Protein AF-A0A7J9C448-F1 (afdb_monomer_lite)

InterPro domains:
  IPR002553 Clathrin/coatomer adaptor, adaptin-like, N-terminal [PF01602] (2-146)
  IPR011989 Armadillo-like helical [G3DSA:1.25.10.10] (1-162)
  IPR016024 Armadillo-type fold [SSF48371] (3-154)
  IPR050840 Adaptor Complexes Large Subunit [PTHR22780] (1-230)

Organism: Gossypium gossypioides (NCBI:txid34282)

Sequence (239 aa):
AGNFVKDEVWHALIIVISTASDLHGYTVRALYRVFQASTEQESLVRVAVWCVGEYGDMLVNNVGMLDIEEPITVTESDAVDAMEVAIKCQRLGLTTKAMALIALFKLSSRFPSCSERIKDIIVQNKRSLVLELQQRSIEFSCILQKHHNIRSALVERMPILDEATFSGRKAGSLPTAVSTSSIIPCNLPNGIAKPAAAPIGDLLDLSSDDAPPAPISSGGDFLQDLLGVDLSPASAPSG

Foldseek 3Di:
DQQPDDLVVLVVVLLVLLVPVLCLLVVLQVLLVVLVVDCQRQSSLQSNLLSCLQCVVSPQVVPNPDPPDDDDHAHLVNSLVSLLCQLPDPNHDPSSNLSSLSSLLLSLVVPVVCNVVSLVSLCVQCPPPDPSSNVSSVVSNCCSPPVVVCSVVVNHHDDRDDPVNVVCVVVPDDDDDDDDPPDDDDDDDDDDDDDDDDDDPDDPPPDDDDDDDDDDDDDDDPVVVVPPDDDDDDDDDDD

Radius of gyration: 27.68 Å; chains: 1; bounding box: 54×62×92 Å

Secondary structure (DSSP, 8-state):
-GGG--HHHHHHHHHHHHH-GGGHHHHHHHHHHHHHH----HHHHHHHHHHHHHHHHHHHTTTT--TTSPP----HHHHHHHHHHHHH-TTS-HHHHHHHHHHHHHHHHH-GGGHHHHHHHHHHHTT-SSHHHHHHHHHHHHHHHH-HHHHHHHTSPPPPPPHHHHHHHHTT-PPP-----------------------------------PPPPPP----HHHHTS----PPPPPPP-

Structure (mmCIF, N/CA/C/O backbone):
data_AF-A0A7J9C448-F1
#
_entry.id   AF-A0A7J9C448-F1
#
loop_
_atom_site.group_PDB
_atom_site.id
_atom_site.type_symbol
_atom_site.label_atom_id
_atom_site.label_alt_id
_atom_site.label_comp_id
_atom_site.label_asym_id
_atom_site.label_entity_id
_atom_site.label_seq_id
_atom_site.pdbx_PDB_ins_code
_atom_site.Cartn_x
_atom_site.Cartn_y
_atom_site.Cartn_z
_atom_site.occupancy
_atom_site.B_iso_or_equiv
_atom_site.auth_seq_id
_atom_site.auth_comp_id
_atom_site.auth_asym_id
_atom_site.auth_atom_id
_atom_site.pdbx_PDB_model_num
ATOM 1 N N . ALA A 1 1 ? 22.324 -9.035 6.943 1.00 47.38 1 ALA A N 1
ATOM 2 C CA . ALA A 1 1 ? 22.860 -7.661 6.792 1.00 47.38 1 ALA A CA 1
ATOM 3 C C . ALA A 1 1 ? 21.785 -6.560 6.883 1.00 47.38 1 ALA A C 1
ATOM 5 O O . ALA A 1 1 ? 22.124 -5.454 7.275 1.00 47.38 1 ALA A O 1
ATOM 6 N N . GLY A 1 2 ? 20.504 -6.822 6.578 1.00 58.91 2 GLY A N 1
ATOM 7 C CA . GLY A 1 2 ? 19.460 -5.783 6.498 1.00 58.91 2 GLY A CA 1
ATOM 8 C C . GLY A 1 2 ? 18.858 -5.243 7.807 1.00 58.91 2 GLY A C 1
ATOM 9 O O . GLY A 1 2 ? 18.193 -4.211 7.772 1.00 58.91 2 GLY A O 1
ATOM 10 N N . ASN A 1 3 ? 19.093 -5.884 8.959 1.00 58.84 3 ASN A N 1
ATOM 11 C CA . ASN A 1 3 ? 18.457 -5.491 10.231 1.00 58.84 3 ASN A CA 1
ATOM 12 C C . ASN A 1 3 ? 19.051 -4.222 10.876 1.00 58.84 3 ASN A C 1
ATOM 14 O O . ASN A 1 3 ? 18.454 -3.685 11.799 1.00 58.84 3 ASN A O 1
ATOM 18 N N . PHE A 1 4 ? 20.200 -3.731 10.396 1.00 59.84 4 PHE A N 1
ATOM 19 C CA . PHE A 1 4 ? 20.892 -2.543 10.931 1.00 59.84 4 PHE A CA 1
ATOM 20 C C . PHE A 1 4 ? 20.839 -1.338 9.980 1.00 59.84 4 PHE A C 1
ATOM 22 O O . PHE A 1 4 ? 21.679 -0.439 10.033 1.00 59.84 4 PHE A O 1
ATOM 29 N N . VAL A 1 5 ? 19.874 -1.328 9.063 1.00 65.50 5 VAL A N 1
ATOM 30 C CA . VAL A 1 5 ? 19.706 -0.248 8.091 1.00 65.50 5 VAL A CA 1
ATOM 31 C C . VAL A 1 5 ? 19.006 0.934 8.765 1.00 65.50 5 VAL A C 1
ATOM 33 O O . VAL A 1 5 ? 17.932 0.773 9.338 1.00 65.50 5 VAL A O 1
ATOM 36 N N . LYS A 1 6 ? 19.609 2.127 8.689 1.00 72.00 6 LYS A N 1
ATOM 37 C CA . LYS A 1 6 ? 18.998 3.370 9.187 1.00 72.00 6 LYS A CA 1
ATOM 38 C C . LYS A 1 6 ? 17.696 3.661 8.437 1.00 72.00 6 LYS A C 1
ATOM 40 O O . LYS A 1 6 ? 17.618 3.430 7.230 1.00 72.00 6 LYS A O 1
ATOM 45 N N . ASP A 1 7 ? 16.721 4.259 9.121 1.00 70.44 7 ASP A N 1
ATOM 46 C CA . ASP A 1 7 ? 15.428 4.615 8.519 1.00 70.44 7 ASP A CA 1
ATOM 47 C C . ASP A 1 7 ? 15.560 5.529 7.283 1.00 70.44 7 ASP A C 1
ATOM 49 O O . ASP A 1 7 ? 14.723 5.490 6.390 1.00 70.44 7 ASP A O 1
ATOM 53 N N . GLU A 1 8 ? 16.640 6.300 7.151 1.00 76.38 8 GLU A N 1
ATOM 54 C CA . GLU A 1 8 ? 16.892 7.139 5.967 1.00 76.38 8 GLU A CA 1
ATOM 55 C C . GLU A 1 8 ? 16.997 6.346 4.652 1.00 76.38 8 GLU A C 1
ATOM 57 O O . GLU A 1 8 ? 16.668 6.865 3.585 1.00 76.38 8 GLU A O 1
ATOM 62 N N . VAL A 1 9 ? 17.442 5.088 4.706 1.00 84.19 9 VAL A N 1
ATOM 63 C CA . VAL A 1 9 ? 17.766 4.314 3.498 1.00 84.19 9 VAL A CA 1
ATOM 64 C C . VAL A 1 9 ? 16.509 3.894 2.741 1.00 84.19 9 VAL A C 1
ATOM 66 O O . VAL A 1 9 ? 16.496 3.936 1.513 1.00 84.19 9 VAL A O 1
ATOM 69 N N . TRP A 1 10 ? 15.434 3.524 3.445 1.00 87.50 10 TRP A N 1
ATOM 70 C CA . TRP A 1 10 ? 14.198 3.115 2.771 1.00 87.50 10 TRP A CA 1
ATOM 71 C C . TRP A 1 10 ? 13.482 4.306 2.120 1.00 87.50 10 TRP A C 1
ATOM 73 O O . TRP A 1 10 ? 12.910 4.153 1.044 1.00 87.50 10 TRP A O 1
ATOM 83 N N . HIS A 1 11 ? 13.579 5.501 2.713 1.00 88.12 11 HIS A N 1
ATOM 84 C CA . HIS A 1 11 ? 13.065 6.735 2.113 1.00 88.12 11 HIS A CA 1
ATOM 85 C C . HIS A 1 11 ? 13.813 7.088 0.824 1.00 88.12 11 HIS A C 1
ATOM 87 O O . HIS A 1 11 ? 13.184 7.358 -0.196 1.00 88.12 11 HIS A O 1
ATOM 93 N N . ALA A 1 12 ? 15.150 7.048 0.858 1.00 88.44 12 ALA A N 1
ATOM 94 C CA . ALA A 1 12 ? 15.972 7.303 -0.322 1.00 88.44 12 ALA A CA 1
ATOM 95 C C . ALA A 1 12 ? 15.659 6.306 -1.448 1.00 88.44 12 ALA A C 1
ATOM 97 O O . ALA A 1 12 ? 15.531 6.700 -2.604 1.00 88.44 12 ALA A O 1
ATOM 98 N N . LEU A 1 13 ? 15.455 5.030 -1.106 1.00 90.75 13 LEU A N 1
ATOM 99 C CA . LEU A 1 13 ? 15.078 4.015 -2.084 1.00 90.75 13 LEU A CA 1
ATOM 100 C C . LEU A 1 13 ? 13.713 4.305 -2.726 1.00 90.75 13 LEU A C 1
ATOM 102 O O . LEU A 1 13 ? 13.594 4.201 -3.940 1.00 90.75 13 LEU A O 1
ATOM 106 N N . ILE A 1 14 ? 12.704 4.718 -1.952 1.00 92.12 14 ILE A N 1
ATOM 107 C CA . ILE A 1 14 ? 11.398 5.111 -2.509 1.00 92.12 14 ILE A CA 1
ATOM 108 C C . ILE A 1 14 ? 11.544 6.258 -3.514 1.00 92.12 14 ILE A C 1
ATOM 110 O O . ILE A 1 14 ? 10.920 6.217 -4.571 1.00 92.12 14 ILE A O 1
ATOM 114 N N . ILE A 1 15 ? 12.390 7.249 -3.219 1.00 89.81 15 ILE A N 1
ATOM 115 C CA . ILE A 1 15 ? 12.633 8.380 -4.124 1.00 89.81 15 ILE A CA 1
ATOM 116 C C . ILE A 1 15 ? 13.255 7.892 -5.432 1.00 89.81 15 ILE A C 1
ATOM 118 O O . ILE A 1 15 ? 12.711 8.176 -6.495 1.00 89.81 15 ILE A O 1
ATOM 122 N N . VAL A 1 16 ? 14.326 7.097 -5.357 1.00 90.94 16 VAL A N 1
ATOM 123 C CA . VAL A 1 16 ? 14.988 6.528 -6.543 1.00 90.94 16 VAL A CA 1
ATOM 124 C C . VAL A 1 16 ? 14.02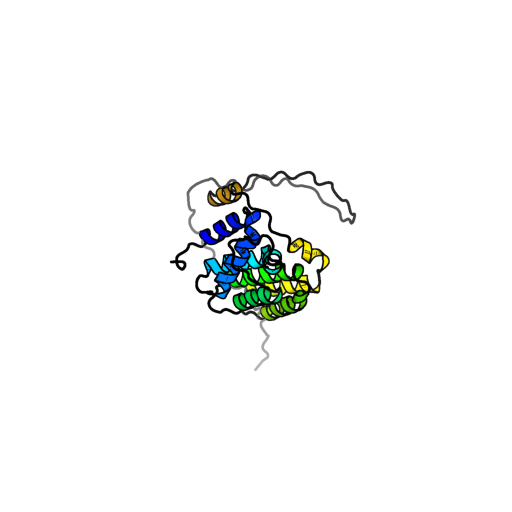4 5.674 -7.368 1.00 90.94 16 VAL A C 1
ATOM 126 O O . VAL A 1 16 ? 14.031 5.736 -8.592 1.00 90.94 16 VAL A O 1
ATOM 129 N N . ILE A 1 17 ? 13.158 4.896 -6.716 1.00 93.06 17 ILE A N 1
ATOM 130 C CA . ILE A 1 17 ? 12.137 4.122 -7.426 1.00 93.06 17 ILE A CA 1
ATOM 131 C C . ILE A 1 17 ? 11.150 5.065 -8.113 1.00 93.06 17 ILE A C 1
ATOM 133 O O . ILE A 1 17 ? 10.841 4.839 -9.271 1.00 93.06 17 ILE A O 1
ATOM 137 N N . SER A 1 18 ? 10.680 6.116 -7.433 1.00 91.69 18 SER A N 1
ATOM 138 C CA . SER A 1 18 ? 9.693 7.061 -7.976 1.00 91.69 18 SER A CA 1
ATOM 139 C C . SER A 1 18 ? 10.187 7.876 -9.175 1.00 91.69 18 SER A C 1
ATOM 141 O O . SER A 1 18 ? 9.369 8.335 -9.970 1.00 91.69 18 SER A O 1
ATOM 143 N N . THR A 1 19 ? 11.503 8.057 -9.322 1.00 90.25 19 THR A N 1
ATOM 144 C CA . THR A 1 19 ? 12.100 8.742 -10.476 1.00 90.25 19 THR A CA 1
ATOM 145 C C . THR A 1 19 ? 12.307 7.798 -11.665 1.00 90.25 19 THR A C 1
ATOM 147 O O . THR A 1 19 ? 12.306 8.241 -12.813 1.00 90.25 19 THR A O 1
ATOM 150 N N . ALA A 1 20 ? 12.437 6.491 -11.422 1.00 90.69 20 ALA A N 1
ATOM 151 C CA . ALA A 1 20 ? 12.715 5.479 -12.437 1.00 90.69 20 ALA A CA 1
ATOM 152 C C . ALA A 1 20 ? 11.431 4.892 -13.054 1.00 90.69 20 ALA A C 1
ATOM 154 O O . ALA A 1 20 ? 11.144 3.699 -12.915 1.00 90.69 20 ALA A O 1
ATOM 155 N N . SER A 1 21 ? 10.667 5.727 -13.771 1.00 90.19 21 SER A N 1
ATOM 156 C CA . SER A 1 21 ? 9.332 5.353 -14.268 1.00 90.19 21 SER A CA 1
ATOM 157 C C . SER A 1 21 ? 9.291 4.116 -15.174 1.00 90.19 21 SER A C 1
ATOM 159 O O . SER A 1 21 ? 8.365 3.309 -15.062 1.00 90.19 21 SER A O 1
ATOM 161 N N . ASP A 1 22 ? 10.339 3.897 -15.970 1.00 90.12 22 ASP A N 1
ATOM 162 C CA . ASP A 1 22 ? 10.471 2.735 -16.858 1.00 90.12 22 ASP A CA 1
ATOM 163 C C . ASP A 1 22 ? 10.652 1.412 -16.091 1.00 90.12 22 ASP A C 1
ATOM 165 O O . ASP A 1 22 ? 10.371 0.333 -16.611 1.00 90.12 22 ASP A O 1
ATOM 169 N N . LEU A 1 23 ? 11.098 1.482 -14.832 1.00 92.69 23 LEU A N 1
ATOM 170 C CA . LEU A 1 23 ? 11.393 0.323 -13.988 1.00 92.69 23 LEU A CA 1
ATOM 171 C C . LEU A 1 23 ? 10.335 0.072 -12.911 1.00 92.69 23 LEU A C 1
ATOM 173 O O . LEU A 1 23 ? 10.493 -0.865 -12.125 1.00 92.69 23 LEU A O 1
ATOM 177 N N . HIS A 1 24 ? 9.254 0.856 -12.850 1.00 94.06 24 HIS A N 1
ATOM 178 C CA . HIS A 1 24 ? 8.220 0.698 -11.821 1.00 94.06 24 HIS A CA 1
ATOM 179 C C . HIS A 1 24 ? 7.610 -0.712 -11.815 1.00 94.06 24 HIS A C 1
ATOM 181 O O . HIS A 1 24 ? 7.522 -1.337 -10.756 1.00 94.06 24 HIS A O 1
ATOM 187 N N . GLY A 1 25 ? 7.250 -1.238 -12.992 1.00 93.69 25 GLY A N 1
ATOM 188 C CA . GLY A 1 25 ? 6.675 -2.577 -13.140 1.00 93.69 25 GLY A CA 1
ATOM 189 C C . GLY A 1 25 ? 7.621 -3.681 -12.661 1.00 93.69 25 GLY A C 1
ATOM 190 O O . GLY A 1 25 ? 7.234 -4.536 -11.863 1.00 93.69 25 GLY A O 1
ATOM 191 N N . TYR A 1 26 ? 8.884 -3.628 -13.089 1.00 94.25 26 TYR A N 1
ATOM 192 C CA . TYR A 1 26 ? 9.906 -4.580 -12.650 1.00 94.25 26 TYR A CA 1
ATOM 193 C C . TYR A 1 26 ? 10.125 -4.501 -11.137 1.00 94.25 26 TYR A C 1
ATOM 195 O O . TYR A 1 26 ? 10.090 -5.513 -10.438 1.00 94.25 26 TYR A O 1
ATOM 203 N N . THR A 1 27 ? 10.281 -3.283 -10.620 1.00 94.75 27 THR A N 1
ATOM 204 C CA . THR A 1 27 ? 10.533 -3.026 -9.202 1.00 94.75 27 THR A CA 1
ATOM 205 C C . THR A 1 27 ? 9.421 -3.584 -8.321 1.00 94.75 27 THR A C 1
ATOM 207 O O . THR A 1 27 ? 9.709 -4.283 -7.349 1.00 94.75 27 THR A O 1
ATOM 210 N N . VAL A 1 28 ? 8.150 -3.326 -8.656 1.00 96.06 28 VAL A N 1
ATOM 211 C CA . VAL A 1 28 ? 7.028 -3.818 -7.843 1.00 96.06 28 VAL A CA 1
ATOM 212 C C . VAL A 1 28 ? 6.939 -5.344 -7.864 1.00 96.06 28 VAL A C 1
ATOM 214 O O . VAL A 1 28 ? 6.724 -5.940 -6.811 1.00 96.06 28 VAL A O 1
ATOM 217 N N . ARG A 1 29 ? 7.187 -6.000 -9.006 1.00 95.06 29 ARG A N 1
ATOM 218 C CA . ARG A 1 29 ? 7.201 -7.471 -9.096 1.00 95.06 29 ARG A CA 1
ATOM 219 C C . ARG A 1 29 ? 8.372 -8.085 -8.332 1.00 95.06 29 ARG A C 1
ATOM 221 O O . ARG A 1 29 ? 8.188 -9.067 -7.613 1.00 95.06 29 ARG A O 1
ATOM 228 N N . ALA A 1 30 ? 9.567 -7.508 -8.442 1.00 94.44 30 ALA A N 1
ATOM 229 C CA . ALA A 1 30 ? 10.741 -7.954 -7.696 1.00 94.44 30 ALA A CA 1
ATOM 230 C C . ALA A 1 30 ? 10.516 -7.834 -6.180 1.00 94.44 30 ALA A C 1
ATOM 232 O O . ALA A 1 30 ? 10.695 -8.807 -5.447 1.00 94.44 30 ALA A O 1
ATOM 233 N N . LEU A 1 31 ? 10.039 -6.678 -5.710 1.00 95.69 31 LEU A N 1
ATOM 234 C CA . LEU A 1 31 ? 9.744 -6.451 -4.294 1.00 95.69 31 LEU A CA 1
ATOM 235 C C . LEU A 1 31 ? 8.598 -7.328 -3.783 1.00 95.69 31 LEU A C 1
ATOM 237 O O . LEU A 1 31 ? 8.668 -7.815 -2.657 1.00 95.69 31 LEU A O 1
ATOM 241 N N . TYR A 1 32 ? 7.576 -7.572 -4.605 1.00 96.06 32 TYR A N 1
ATOM 242 C CA . TYR A 1 32 ? 6.476 -8.470 -4.263 1.00 96.06 32 TYR A CA 1
ATOM 243 C C 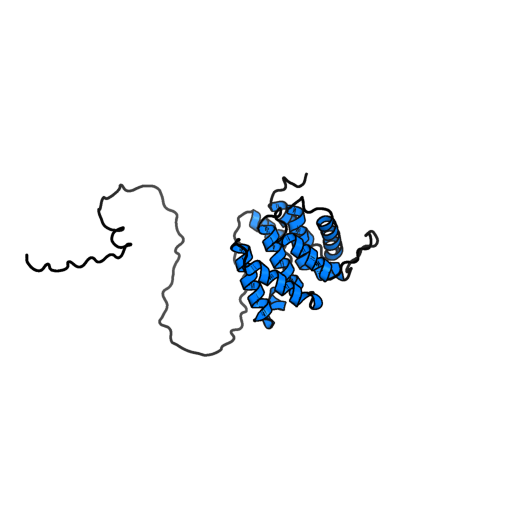. TYR A 1 32 ? 6.962 -9.909 -4.050 1.00 96.06 32 TYR A C 1
ATOM 245 O O . TYR A 1 32 ? 6.620 -10.522 -3.040 1.00 96.06 32 TYR A O 1
ATOM 253 N N . ARG A 1 33 ? 7.826 -10.435 -4.932 1.00 94.31 33 ARG A N 1
ATOM 254 C CA . ARG A 1 33 ? 8.440 -11.764 -4.741 1.00 94.31 33 ARG A CA 1
ATOM 255 C C . ARG A 1 33 ? 9.228 -11.839 -3.440 1.00 94.31 33 ARG A C 1
ATOM 257 O O . ARG A 1 33 ? 9.096 -12.808 -2.697 1.00 94.31 33 ARG A O 1
ATOM 264 N N . VAL A 1 34 ? 10.024 -10.811 -3.147 1.00 93.19 34 VAL A N 1
ATOM 265 C CA . VAL A 1 34 ? 10.816 -10.792 -1.914 1.00 93.19 34 VAL A CA 1
ATOM 266 C C . VAL A 1 34 ? 9.918 -10.729 -0.679 1.00 93.19 34 VAL A C 1
ATOM 268 O O . VAL A 1 34 ? 10.159 -11.469 0.270 1.00 93.19 34 VAL A O 1
ATOM 271 N N . PHE A 1 35 ? 8.852 -9.924 -0.713 1.00 94.31 35 PHE A N 1
ATOM 272 C CA . PHE A 1 35 ? 7.856 -9.869 0.357 1.00 94.31 35 PHE A CA 1
ATOM 273 C C . PHE A 1 35 ? 7.194 -11.234 0.603 1.00 94.31 35 PHE A C 1
ATOM 275 O O . PHE A 1 35 ? 7.034 -11.632 1.756 1.00 94.31 35 PHE A O 1
ATOM 282 N N . GLN A 1 36 ? 6.851 -11.964 -0.465 1.00 93.56 36 GLN A N 1
ATOM 283 C CA . GLN A 1 36 ? 6.267 -13.305 -0.362 1.00 93.56 36 GLN A CA 1
ATOM 284 C C . GLN A 1 36 ? 7.259 -14.338 0.193 1.00 93.56 36 GLN A C 1
ATOM 286 O O . GLN A 1 36 ? 6.866 -15.243 0.926 1.00 93.56 36 GLN A O 1
ATOM 291 N N . ALA A 1 37 ? 8.548 -14.202 -0.126 1.00 92.06 37 ALA A N 1
ATOM 292 C CA . ALA A 1 37 ? 9.583 -15.110 0.355 1.00 92.06 37 ALA A CA 1
ATOM 293 C C . ALA A 1 37 ? 9.955 -14.867 1.828 1.00 92.06 37 ALA A C 1
ATOM 295 O O . ALA A 1 37 ? 10.180 -15.819 2.575 1.00 92.06 37 ALA A O 1
ATOM 296 N N . SER A 1 38 ? 10.057 -13.605 2.256 1.00 88.19 38 SER A N 1
ATOM 297 C CA . SER A 1 38 ? 10.437 -13.258 3.625 1.00 88.19 38 SER A CA 1
ATOM 298 C C . SER A 1 38 ? 9.923 -11.885 4.046 1.00 88.19 38 SER A C 1
ATOM 300 O O . SER A 1 38 ? 10.071 -10.885 3.346 1.00 88.19 38 SER A O 1
ATOM 302 N N . THR A 1 39 ? 9.408 -11.821 5.274 1.00 87.19 39 THR A N 1
ATOM 303 C CA . THR A 1 39 ? 9.024 -10.570 5.942 1.00 87.19 39 THR A CA 1
ATOM 304 C C . THR A 1 39 ? 9.980 -10.207 7.081 1.00 87.19 39 THR A C 1
ATOM 306 O O . THR A 1 39 ? 9.581 -9.513 8.014 1.00 87.19 39 THR A O 1
ATOM 309 N N . GLU A 1 40 ? 11.200 -10.750 7.087 1.00 86.38 40 GLU A N 1
ATOM 310 C CA . GLU A 1 40 ? 12.150 -10.555 8.192 1.00 86.38 40 GLU A CA 1
ATOM 311 C C . GLU A 1 40 ? 12.798 -9.170 8.173 1.00 86.38 40 GLU A C 1
ATOM 313 O O . GLU A 1 40 ? 13.033 -8.579 9.225 1.00 86.38 40 GLU A O 1
ATOM 318 N N . GLN A 1 41 ? 13.059 -8.629 6.981 1.00 88.31 41 GLN A N 1
ATOM 319 C CA . GLN A 1 41 ? 13.681 -7.320 6.831 1.00 88.31 41 GLN A CA 1
ATOM 320 C C . GLN A 1 41 ? 12.619 -6.222 6.733 1.00 88.31 41 GLN A C 1
ATOM 322 O O . GLN A 1 41 ? 12.085 -5.943 5.660 1.00 88.31 41 GLN A O 1
ATOM 327 N N . GLU A 1 42 ? 12.346 -5.549 7.850 1.00 89.38 42 GLU A N 1
ATOM 328 C CA . GLU A 1 42 ? 11.262 -4.564 7.929 1.00 89.38 42 GLU A CA 1
ATOM 329 C C . GLU A 1 42 ? 11.422 -3.393 6.943 1.00 89.38 42 GLU A C 1
ATOM 331 O O . GLU A 1 42 ? 10.449 -2.983 6.315 1.00 89.38 42 GLU A O 1
ATOM 336 N N . SER A 1 43 ? 12.642 -2.883 6.745 1.00 90.94 43 SER A N 1
ATOM 337 C CA . SER A 1 43 ? 12.907 -1.799 5.785 1.00 90.94 43 SER A CA 1
ATOM 338 C C . SER A 1 43 ? 12.526 -2.181 4.354 1.00 90.94 43 SER A C 1
ATOM 340 O O . SER A 1 43 ? 11.949 -1.371 3.633 1.00 90.94 43 SER A O 1
ATOM 342 N N . LEU A 1 44 ? 12.783 -3.429 3.964 1.00 91.69 44 LEU A N 1
ATOM 343 C CA . LEU A 1 44 ? 12.434 -3.944 2.646 1.00 91.69 44 LEU A CA 1
ATOM 344 C C . LEU A 1 44 ? 10.925 -4.148 2.510 1.00 91.69 44 LEU A C 1
ATOM 346 O O . LEU A 1 44 ? 10.344 -3.777 1.493 1.00 91.69 44 LEU A O 1
ATOM 350 N N . VAL A 1 45 ? 10.282 -4.655 3.566 1.00 94.44 45 VAL A N 1
ATOM 351 C CA . VAL A 1 45 ? 8.823 -4.792 3.623 1.00 94.44 45 VAL A CA 1
ATOM 352 C C . VAL A 1 45 ? 8.136 -3.433 3.475 1.00 94.44 45 VAL A C 1
ATOM 354 O O . VAL A 1 45 ? 7.165 -3.334 2.732 1.00 94.44 45 VAL A O 1
ATOM 357 N N . ARG A 1 46 ? 8.643 -2.367 4.109 1.00 94.81 46 ARG A N 1
ATOM 358 C CA . ARG A 1 46 ? 8.085 -1.008 3.963 1.00 94.81 46 ARG A CA 1
ATOM 359 C C . ARG A 1 46 ? 8.107 -0.528 2.516 1.00 94.81 46 ARG A C 1
ATOM 361 O O . ARG A 1 46 ? 7.097 -0.020 2.031 1.00 94.81 46 ARG A O 1
ATOM 368 N N . VAL A 1 47 ? 9.233 -0.711 1.827 1.00 95.69 47 VAL A N 1
ATOM 369 C CA . VAL A 1 47 ? 9.371 -0.318 0.417 1.00 95.69 47 VAL A CA 1
ATOM 370 C C . VAL A 1 47 ? 8.458 -1.169 -0.463 1.00 95.69 47 VAL A C 1
ATOM 372 O O . VAL A 1 47 ? 7.749 -0.620 -1.298 1.00 95.69 47 VAL A O 1
ATOM 375 N N . ALA A 1 48 ? 8.387 -2.482 -0.224 1.00 96.81 48 ALA A N 1
ATOM 376 C CA . ALA A 1 48 ? 7.483 -3.371 -0.950 1.00 96.81 48 ALA A CA 1
ATOM 377 C C . ALA A 1 48 ? 6.011 -2.963 -0.781 1.00 96.81 48 ALA A C 1
ATOM 379 O O . ALA A 1 48 ? 5.303 -2.803 -1.771 1.00 96.81 48 ALA A O 1
ATOM 380 N N . VAL A 1 49 ? 5.565 -2.720 0.454 1.00 97.25 49 VAL A N 1
ATOM 381 C CA . VAL A 1 49 ? 4.201 -2.266 0.767 1.00 97.25 49 VAL A CA 1
ATOM 382 C C . VAL A 1 49 ? 3.877 -0.945 0.066 1.00 97.25 49 VAL A C 1
ATOM 384 O O . VAL A 1 49 ? 2.801 -0.801 -0.515 1.00 97.25 49 VAL A O 1
ATOM 387 N N . TRP A 1 50 ? 4.811 0.009 0.074 1.00 96.56 50 TRP A N 1
ATOM 388 C CA . TRP A 1 50 ? 4.632 1.278 -0.630 1.00 96.56 50 TRP A CA 1
ATOM 389 C C . TRP A 1 50 ? 4.513 1.079 -2.147 1.00 96.56 50 TRP A C 1
ATOM 391 O O . TRP A 1 50 ? 3.559 1.566 -2.755 1.00 96.56 50 TRP A O 1
ATOM 401 N N . CYS A 1 51 ? 5.427 0.309 -2.748 1.00 96.81 51 CYS A N 1
ATOM 402 C CA . CYS A 1 51 ? 5.423 0.030 -4.183 1.00 96.81 51 CYS A CA 1
ATOM 403 C C . CYS A 1 51 ? 4.156 -0.706 -4.628 1.00 96.81 51 CYS A C 1
ATOM 405 O O . CYS A 1 51 ? 3.605 -0.372 -5.673 1.00 96.81 51 CYS A O 1
ATOM 407 N N . VAL A 1 52 ? 3.660 -1.667 -3.844 1.00 97.19 52 VAL A N 1
ATOM 408 C CA . VAL A 1 52 ? 2.397 -2.360 -4.143 1.00 97.19 52 VAL A CA 1
ATOM 409 C C . VAL A 1 52 ? 1.220 -1.379 -4.113 1.00 97.19 52 VAL A C 1
ATOM 411 O O . VAL A 1 52 ? 0.365 -1.432 -4.993 1.00 97.19 52 VAL A O 1
ATOM 414 N N . GLY A 1 53 ? 1.188 -0.434 -3.169 1.00 96.81 53 GLY A N 1
ATOM 415 C CA . GLY A 1 53 ? 0.147 0.599 -3.118 1.00 96.81 53 GLY A CA 1
ATOM 416 C C . GLY A 1 53 ? 0.166 1.586 -4.297 1.00 96.81 53 GLY A C 1
ATOM 417 O O . GLY A 1 53 ? -0.894 2.029 -4.739 1.00 96.81 53 GLY A O 1
ATOM 418 N N . GLU A 1 54 ? 1.347 1.937 -4.814 1.00 95.19 54 GLU A N 1
ATOM 419 C CA . GLU A 1 54 ? 1.518 2.913 -5.909 1.00 95.19 54 GLU A CA 1
ATOM 420 C C . GLU A 1 54 ? 1.469 2.312 -7.317 1.00 95.19 54 GLU A C 1
ATOM 422 O O . GLU A 1 54 ? 1.013 2.959 -8.269 1.00 95.19 54 GLU A O 1
ATOM 427 N N . TYR A 1 55 ? 1.956 1.080 -7.456 1.00 95.88 55 TYR A N 1
ATOM 428 C CA . TYR A 1 55 ? 2.174 0.400 -8.734 1.00 95.88 55 TYR A CA 1
ATOM 429 C C . TYR A 1 55 ? 1.471 -0.961 -8.799 1.00 95.88 55 TYR A C 1
ATOM 431 O O . TYR A 1 55 ? 1.802 -1.787 -9.646 1.00 95.88 55 TYR A O 1
ATOM 439 N N . GLY A 1 56 ? 0.485 -1.213 -7.932 1.00 95.38 56 GLY A N 1
ATOM 440 C CA . GLY A 1 56 ? -0.277 -2.465 -7.918 1.00 95.38 56 GLY A CA 1
ATOM 441 C C . GLY A 1 56 ? -0.966 -2.784 -9.251 1.00 95.38 56 GLY A C 1
ATOM 442 O O . GLY A 1 56 ? -1.054 -3.942 -9.642 1.00 95.38 56 GLY A O 1
ATOM 443 N N . ASP A 1 57 ? -1.380 -1.770 -10.008 1.00 94.25 57 ASP A N 1
ATOM 444 C CA . ASP A 1 57 ? -1.904 -1.943 -11.365 1.00 94.25 57 ASP A CA 1
ATOM 445 C C . ASP A 1 57 ? -0.842 -2.468 -12.344 1.00 94.25 57 ASP A C 1
ATOM 447 O O . ASP A 1 57 ? -1.153 -3.302 -13.191 1.00 94.25 57 ASP A O 1
ATOM 451 N N . MET A 1 58 ? 0.418 -2.044 -12.210 1.00 94.50 58 MET A N 1
ATOM 452 C CA . MET A 1 58 ? 1.527 -2.561 -13.024 1.00 94.50 58 MET A CA 1
ATOM 453 C C . MET A 1 58 ? 1.937 -3.978 -12.604 1.00 94.50 58 MET A C 1
ATOM 455 O O . MET A 1 58 ? 2.351 -4.768 -13.454 1.00 94.50 58 MET A O 1
ATOM 459 N N . LEU A 1 59 ? 1.801 -4.297 -11.310 1.00 94.69 59 LEU A N 1
ATOM 460 C CA . LEU A 1 59 ? 2.024 -5.633 -10.753 1.00 94.69 59 LEU A CA 1
ATOM 461 C C . LEU A 1 59 ? 1.049 -6.657 -11.349 1.00 94.69 59 LEU A C 1
ATOM 463 O O . LEU A 1 59 ? 1.485 -7.713 -11.791 1.00 94.69 59 LEU A O 1
ATOM 467 N N . VAL A 1 60 ? -0.248 -6.334 -11.386 1.00 94.19 60 VAL A N 1
ATOM 468 C CA . VAL A 1 60 ? -1.298 -7.256 -11.855 1.00 94.19 60 VAL A CA 1
ATOM 469 C C . VAL A 1 60 ? -1.325 -7.372 -13.380 1.00 94.19 60 VAL A C 1
ATOM 471 O O . VAL A 1 60 ? -1.474 -8.463 -13.921 1.00 94.19 60 VAL A O 1
ATOM 474 N N . ASN A 1 61 ? -1.141 -6.259 -14.095 1.00 91.31 61 ASN A N 1
ATOM 475 C CA . ASN A 1 61 ? -1.237 -6.234 -15.559 1.00 91.31 61 ASN A CA 1
ATOM 476 C C . ASN A 1 61 ? 0.079 -6.588 -16.276 1.00 91.31 61 ASN A C 1
ATOM 478 O O . ASN A 1 61 ? 0.149 -6.471 -17.498 1.00 91.31 61 ASN A O 1
ATOM 482 N N . ASN A 1 62 ? 1.132 -6.974 -15.542 1.00 85.62 62 ASN A N 1
ATOM 483 C CA . ASN A 1 62 ? 2.468 -7.259 -16.085 1.00 85.62 62 ASN A CA 1
ATOM 484 C C . ASN A 1 62 ? 3.028 -6.137 -16.987 1.00 85.62 62 ASN A C 1
ATOM 486 O O . ASN A 1 62 ? 3.760 -6.380 -17.947 1.00 85.62 62 ASN A O 1
ATOM 490 N N . VAL A 1 63 ? 2.705 -4.881 -16.665 1.00 83.75 63 VAL A N 1
ATOM 491 C CA . VAL A 1 63 ? 3.172 -3.712 -17.426 1.00 83.75 63 VAL A CA 1
ATOM 492 C C . VAL A 1 63 ? 4.680 -3.555 -17.236 1.00 83.75 63 VAL A C 1
ATOM 494 O O . VAL A 1 63 ? 5.180 -3.624 -16.110 1.00 83.75 63 VAL A O 1
ATOM 497 N N . GLY A 1 64 ? 5.415 -3.349 -18.330 1.00 79.44 64 GLY A N 1
ATOM 498 C CA . GLY A 1 64 ? 6.874 -3.213 -18.288 1.00 79.44 64 GLY A CA 1
ATOM 499 C C . GLY A 1 64 ? 7.577 -4.491 -17.824 1.00 79.44 64 GLY A C 1
ATOM 500 O O . GLY A 1 64 ? 8.526 -4.420 -17.043 1.00 79.44 64 GLY A O 1
ATOM 501 N N . MET A 1 65 ? 7.062 -5.666 -18.203 1.00 83.81 65 MET A N 1
ATOM 502 C CA . MET A 1 65 ? 7.759 -6.939 -18.010 1.00 83.81 65 MET A CA 1
ATOM 503 C C . MET A 1 65 ? 9.007 -6.990 -18.891 1.00 83.81 65 MET A C 1
ATOM 505 O O . MET A 1 65 ? 8.924 -6.785 -20.098 1.00 83.81 65 MET A O 1
ATOM 509 N N . LEU A 1 66 ? 10.161 -7.211 -18.261 1.00 83.19 66 LEU A N 1
ATOM 510 C CA . LEU A 1 66 ? 11.445 -7.323 -18.948 1.00 83.19 66 LEU A CA 1
ATOM 511 C C . LEU A 1 66 ? 11.653 -8.771 -19.398 1.00 83.19 66 LEU A C 1
ATOM 513 O O . LEU A 1 66 ? 11.308 -9.688 -18.658 1.00 83.19 66 LEU A O 1
ATOM 517 N N . ASP A 1 67 ? 12.298 -8.984 -20.546 1.00 81.06 67 ASP A N 1
ATOM 518 C CA . ASP A 1 67 ? 12.549 -10.331 -21.097 1.00 81.06 67 ASP A CA 1
ATOM 519 C C . ASP A 1 67 ? 13.391 -11.230 -20.174 1.00 81.06 67 ASP A C 1
ATOM 521 O O . ASP A 1 67 ? 13.362 -12.454 -20.273 1.00 81.06 67 ASP A O 1
ATOM 525 N N . ILE A 1 68 ? 14.158 -10.617 -19.271 1.00 81.75 68 ILE A N 1
ATOM 526 C CA . ILE A 1 68 ? 15.043 -11.296 -18.314 1.00 81.75 68 ILE A CA 1
ATOM 527 C C . ILE A 1 68 ? 14.258 -11.784 -17.079 1.00 81.75 68 ILE A C 1
ATOM 529 O O . ILE A 1 68 ? 14.773 -12.555 -16.272 1.00 81.75 68 ILE A O 1
ATOM 533 N N . GLU A 1 69 ? 13.018 -11.328 -16.893 1.00 82.00 69 GLU A N 1
ATOM 534 C CA . GLU A 1 69 ? 12.225 -11.617 -15.703 1.00 82.00 69 GLU A CA 1
ATOM 535 C C . GLU A 1 69 ? 11.513 -12.977 -15.792 1.00 82.00 69 GLU A C 1
ATOM 537 O O . GLU A 1 69 ? 10.843 -13.285 -16.777 1.00 82.00 69 GLU A O 1
ATOM 542 N N . GLU A 1 70 ? 11.574 -13.768 -14.717 1.00 82.94 70 GLU A N 1
ATOM 543 C CA . GLU A 1 70 ? 10.727 -14.957 -14.582 1.00 82.94 70 GLU A CA 1
ATOM 544 C C . GLU A 1 70 ? 9.243 -14.555 -14.553 1.00 82.94 70 GLU A C 1
ATOM 546 O O . GLU A 1 70 ? 8.859 -13.740 -13.709 1.00 82.94 70 GLU A O 1
ATOM 551 N N . PRO A 1 71 ? 8.371 -15.121 -15.405 1.00 81.06 71 PRO A N 1
ATOM 552 C CA . PRO A 1 71 ? 6.956 -14.771 -15.409 1.00 81.06 71 PRO A CA 1
ATOM 553 C C . PRO A 1 71 ? 6.307 -14.977 -14.042 1.00 81.06 71 PRO A C 1
ATOM 555 O O . PRO A 1 71 ? 6.377 -16.056 -13.458 1.00 81.06 71 PRO A O 1
ATOM 558 N N . ILE A 1 72 ? 5.638 -13.938 -13.544 1.00 86.12 72 ILE A N 1
ATOM 559 C CA . ILE A 1 72 ? 4.777 -14.019 -12.366 1.00 86.12 72 ILE A CA 1
ATOM 560 C C . ILE A 1 72 ? 3.363 -13.628 -12.772 1.00 86.12 72 ILE A C 1
ATOM 562 O O . ILE A 1 72 ? 3.149 -12.675 -13.517 1.00 86.12 72 ILE A O 1
ATOM 566 N N . THR A 1 73 ? 2.385 -14.386 -12.295 1.00 89.44 73 THR A N 1
ATOM 567 C CA . THR A 1 73 ? 0.976 -14.015 -12.414 1.00 89.44 73 THR A CA 1
ATOM 568 C C . THR A 1 73 ? 0.507 -13.605 -11.031 1.00 89.44 73 THR A C 1
ATOM 570 O O . THR A 1 73 ? 0.560 -14.412 -10.107 1.00 89.44 73 THR A O 1
ATOM 573 N N . VAL A 1 74 ? 0.108 -12.344 -10.885 1.00 93.62 74 VAL A N 1
ATOM 574 C CA . VAL A 1 74 ? -0.415 -11.791 -9.633 1.00 93.62 74 VAL A CA 1
ATOM 575 C C . VAL A 1 74 ? -1.803 -11.250 -9.917 1.00 93.62 74 VAL A C 1
ATOM 577 O O . VAL A 1 74 ? -1.974 -10.443 -10.827 1.00 93.62 74 VAL A O 1
ATOM 580 N N . THR A 1 75 ? -2.799 -11.696 -9.164 1.00 95.94 75 THR A N 1
ATOM 581 C CA . THR A 1 75 ? -4.161 -11.168 -9.265 1.00 95.94 75 THR A CA 1
ATOM 582 C C . THR A 1 75 ? -4.352 -9.960 -8.349 1.00 95.94 75 THR A C 1
ATOM 584 O O . THR A 1 75 ? -3.581 -9.730 -7.414 1.00 95.94 75 THR A O 1
ATOM 587 N N . GLU A 1 76 ? -5.419 -9.188 -8.577 1.00 96.44 76 GLU A N 1
ATOM 588 C CA . GLU A 1 76 ? -5.811 -8.106 -7.660 1.00 96.44 76 GLU A CA 1
ATOM 589 C C . GLU A 1 76 ? -6.024 -8.628 -6.229 1.00 96.44 76 GLU A C 1
ATOM 591 O O . GLU A 1 76 ? -5.641 -7.964 -5.265 1.00 96.44 76 GLU A O 1
ATOM 596 N N . SER A 1 77 ? -6.580 -9.840 -6.092 1.00 97.00 77 SER A N 1
ATOM 597 C CA . SER A 1 77 ? -6.780 -10.478 -4.789 1.00 97.00 77 SER A CA 1
ATOM 598 C C . SER A 1 77 ? -5.448 -10.760 -4.105 1.00 97.00 77 SER A C 1
ATOM 600 O O . SER A 1 77 ? -5.290 -10.377 -2.951 1.00 97.00 77 SER A O 1
ATOM 602 N N . ASP A 1 78 ? -4.473 -11.332 -4.817 1.00 97.12 78 ASP A N 1
ATOM 603 C CA . ASP A 1 78 ? -3.163 -11.677 -4.247 1.00 97.12 78 ASP A CA 1
ATOM 604 C C . ASP A 1 78 ? -2.428 -10.438 -3.706 1.00 97.12 78 ASP A C 1
ATOM 606 O O . ASP A 1 78 ? -1.805 -10.468 -2.641 1.00 97.12 78 ASP A O 1
ATOM 610 N N . ALA A 1 79 ? -2.539 -9.307 -4.410 1.00 97.19 79 ALA A N 1
ATOM 611 C CA . ALA A 1 79 ? -1.987 -8.037 -3.948 1.00 97.19 79 ALA A CA 1
ATOM 612 C C . ALA A 1 79 ? -2.671 -7.543 -2.656 1.00 97.19 79 ALA A C 1
ATOM 614 O O . ALA A 1 79 ? -1.999 -7.035 -1.755 1.00 97.19 79 ALA A O 1
ATOM 615 N N . VAL A 1 80 ? -3.993 -7.716 -2.532 1.00 98.00 80 VAL A N 1
ATOM 616 C CA . VAL A 1 80 ? -4.745 -7.397 -1.305 1.00 98.00 80 VAL A CA 1
ATOM 617 C C . VAL A 1 80 ? -4.383 -8.356 -0.166 1.00 98.00 80 VAL A C 1
ATOM 619 O O . VAL A 1 80 ? -4.189 -7.897 0.961 1.00 98.00 80 VAL A O 1
ATOM 622 N N . ASP A 1 81 ? -4.218 -9.650 -0.455 1.00 97.50 81 ASP A N 1
ATOM 623 C CA . ASP A 1 81 ? -3.767 -10.668 0.500 1.00 97.50 81 ASP A CA 1
ATOM 624 C C . ASP A 1 81 ? -2.408 -10.300 1.104 1.00 97.50 81 ASP A C 1
ATOM 626 O O . ASP A 1 81 ? -2.243 -10.315 2.326 1.00 97.50 81 ASP A O 1
ATOM 630 N N . ALA A 1 82 ? -1.454 -9.871 0.274 1.00 96.81 82 ALA A N 1
ATOM 631 C CA . ALA A 1 82 ? -0.144 -9.424 0.740 1.00 96.81 82 ALA A CA 1
ATOM 632 C C . ALA A 1 82 ? -0.238 -8.246 1.729 1.00 96.81 82 ALA A C 1
ATOM 634 O O . ALA A 1 82 ? 0.430 -8.239 2.767 1.00 96.81 82 ALA A O 1
ATOM 635 N N . MET A 1 83 ? -1.095 -7.259 1.453 1.00 97.62 83 MET A N 1
ATOM 636 C CA . MET A 1 83 ? -1.286 -6.125 2.365 1.00 97.62 83 MET A CA 1
ATOM 637 C C . MET A 1 83 ? -1.996 -6.537 3.659 1.00 97.62 83 MET A C 1
ATOM 639 O O . MET A 1 83 ? -1.634 -6.072 4.741 1.00 97.62 83 MET A O 1
ATOM 643 N N . GLU A 1 84 ? -2.974 -7.438 3.579 1.00 97.12 84 GLU A N 1
ATOM 644 C CA . GLU A 1 84 ? -3.660 -7.980 4.752 1.00 97.12 84 GLU A CA 1
ATOM 645 C C . GLU A 1 84 ? -2.692 -8.755 5.664 1.00 97.12 84 GLU A C 1
ATOM 647 O O . GLU A 1 84 ? -2.703 -8.566 6.886 1.00 97.12 84 GLU A O 1
ATOM 652 N N . VAL A 1 85 ? -1.793 -9.553 5.077 1.00 96.25 85 VAL A N 1
ATOM 653 C CA . VAL A 1 85 ? -0.698 -10.230 5.790 1.00 96.25 85 VAL A CA 1
ATOM 654 C C . VAL A 1 85 ? 0.208 -9.214 6.485 1.00 96.25 85 VAL A C 1
ATOM 656 O O . VAL A 1 85 ? 0.516 -9.386 7.668 1.00 96.25 85 VAL A O 1
ATOM 659 N N . ALA A 1 86 ? 0.594 -8.129 5.805 1.00 96.38 86 ALA A N 1
ATOM 660 C CA . ALA A 1 86 ? 1.432 -7.086 6.397 1.00 96.38 86 ALA A CA 1
ATOM 661 C C . ALA A 1 86 ? 0.764 -6.420 7.619 1.00 96.38 86 ALA A C 1
ATOM 663 O O . ALA A 1 86 ? 1.411 -6.205 8.645 1.00 96.38 86 ALA A O 1
ATOM 664 N N . ILE A 1 87 ? -0.542 -6.148 7.557 1.00 96.12 87 ILE A N 1
ATOM 665 C CA . ILE A 1 87 ? -1.290 -5.542 8.672 1.00 96.12 87 ILE A CA 1
ATOM 666 C C . ILE A 1 87 ? -1.388 -6.500 9.866 1.00 96.12 87 ILE A C 1
ATOM 668 O O . ILE A 1 87 ? -1.181 -6.090 11.012 1.00 96.12 87 ILE A O 1
ATOM 672 N N . LYS A 1 88 ? -1.680 -7.783 9.614 1.00 95.31 88 LYS A N 1
ATOM 673 C CA . LYS A 1 88 ? -1.877 -8.795 10.666 1.00 95.31 88 LYS A CA 1
ATOM 674 C C . LYS A 1 88 ? -0.569 -9.310 11.272 1.00 95.31 88 LYS A C 1
ATOM 676 O O . LYS A 1 88 ? -0.582 -9.848 12.380 1.00 95.31 88 LYS A O 1
ATOM 681 N N . CYS A 1 89 ? 0.564 -9.149 10.590 1.00 93.62 89 CYS A N 1
ATOM 682 C CA . CYS A 1 89 ? 1.852 -9.649 11.061 1.00 93.62 89 CYS A CA 1
ATOM 683 C C . CYS A 1 89 ? 2.295 -8.939 12.350 1.00 93.62 89 CYS A C 1
ATOM 685 O O . CYS A 1 89 ? 2.574 -7.742 12.368 1.00 93.62 89 CYS A O 1
ATOM 687 N N . GLN A 1 90 ? 2.415 -9.679 13.454 1.00 91.75 90 GLN A N 1
ATOM 688 C CA . GLN A 1 90 ? 2.813 -9.109 14.749 1.00 91.75 90 GLN A CA 1
ATOM 689 C C . GLN A 1 90 ? 4.266 -8.615 14.774 1.00 91.75 90 GLN A C 1
ATOM 691 O O . GLN A 1 90 ? 4.575 -7.704 15.532 1.00 91.75 90 GLN A O 1
ATOM 696 N N . ARG A 1 91 ? 5.129 -9.176 13.916 1.00 90.81 91 ARG A N 1
ATOM 697 C CA . ARG A 1 91 ? 6.553 -8.817 13.816 1.00 90.81 91 ARG A CA 1
ATOM 698 C C . ARG A 1 91 ? 6.787 -7.448 13.179 1.00 90.81 91 ARG A C 1
ATOM 700 O O . ARG A 1 91 ? 7.828 -6.852 13.416 1.00 90.81 91 ARG A O 1
ATOM 707 N N . LEU A 1 92 ? 5.851 -6.971 12.354 1.00 93.00 92 LEU A N 1
ATOM 708 C CA . LEU A 1 92 ? 5.991 -5.693 11.663 1.00 93.00 92 LEU A CA 1
ATOM 709 C C . LEU A 1 92 ? 5.605 -4.535 12.584 1.00 93.00 92 LEU A C 1
ATOM 711 O O . LEU A 1 92 ? 4.576 -4.581 13.271 1.00 93.00 92 LEU A O 1
ATOM 715 N N . GLY A 1 93 ? 6.424 -3.485 12.557 1.00 92.62 93 GLY A N 1
ATOM 716 C CA . GLY A 1 93 ? 6.214 -2.275 13.330 1.00 92.62 93 GLY A CA 1
ATOM 717 C C . GLY A 1 93 ? 4.994 -1.472 12.882 1.00 92.62 93 GLY A C 1
ATOM 718 O O . GLY A 1 93 ? 4.410 -1.682 11.812 1.00 92.62 93 GLY A O 1
ATOM 719 N N . LEU A 1 94 ? 4.623 -0.505 13.723 1.00 95.31 94 LEU A N 1
ATOM 720 C CA . LEU A 1 94 ? 3.475 0.376 13.514 1.00 95.31 94 LEU A CA 1
ATOM 721 C C . LEU A 1 94 ? 3.512 1.077 12.151 1.00 95.31 94 LEU A C 1
ATOM 723 O O . LEU A 1 94 ? 2.525 1.037 11.418 1.00 95.31 94 LEU A O 1
ATOM 727 N N . THR A 1 95 ? 4.654 1.665 11.792 1.00 94.69 95 THR A N 1
ATOM 728 C CA . THR A 1 95 ? 4.837 2.392 10.527 1.00 94.69 95 THR A CA 1
ATOM 729 C C . THR A 1 95 ? 4.500 1.515 9.327 1.00 94.69 95 THR A C 1
ATOM 731 O O . THR A 1 95 ? 3.742 1.920 8.452 1.00 94.69 95 THR A O 1
ATOM 734 N N . THR A 1 96 ? 4.989 0.276 9.318 1.00 95.56 96 THR A N 1
ATOM 735 C CA . THR A 1 96 ? 4.767 -0.677 8.227 1.00 95.56 96 THR A CA 1
ATOM 736 C C . THR A 1 96 ? 3.287 -1.052 8.100 1.00 95.56 96 THR A C 1
ATOM 738 O O . THR A 1 96 ? 2.742 -1.069 6.997 1.00 95.56 96 THR A O 1
ATOM 741 N N . LYS A 1 97 ? 2.597 -1.273 9.226 1.00 97.19 97 LYS A N 1
ATOM 742 C CA . LYS A 1 97 ? 1.149 -1.553 9.249 1.00 97.19 97 LYS A CA 1
ATOM 743 C C . LYS A 1 97 ? 0.316 -0.360 8.789 1.00 97.19 97 LYS A C 1
ATOM 745 O O . LYS A 1 97 ? -0.643 -0.527 8.040 1.00 97.19 97 LYS A O 1
ATOM 750 N N . ALA A 1 98 ? 0.694 0.847 9.203 1.00 97.25 98 ALA A N 1
ATOM 751 C CA . ALA A 1 98 ? 0.052 2.078 8.760 1.00 97.25 98 ALA A CA 1
ATOM 752 C C . ALA A 1 98 ? 0.235 2.296 7.249 1.00 97.25 98 ALA A C 1
ATOM 754 O O . ALA A 1 98 ? -0.727 2.626 6.556 1.00 97.25 98 ALA A O 1
ATOM 755 N N . MET A 1 99 ? 1.438 2.041 6.723 1.00 97.12 99 MET A N 1
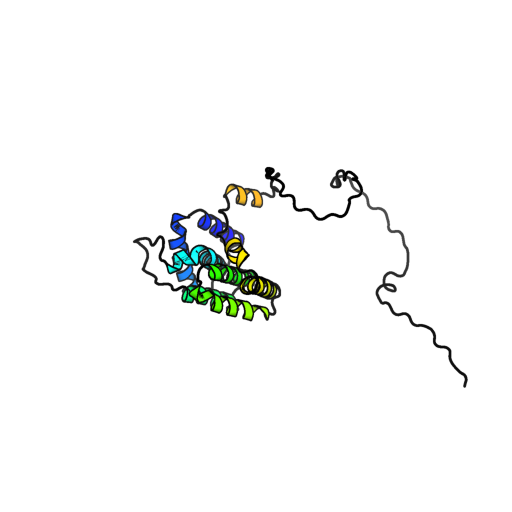ATOM 756 C CA . MET A 1 99 ? 1.709 2.066 5.283 1.00 97.12 99 MET A CA 1
ATOM 757 C C . MET A 1 99 ? 0.876 1.028 4.530 1.00 97.12 99 MET A C 1
ATOM 759 O O . MET A 1 99 ? 0.349 1.344 3.469 1.00 97.12 99 MET A O 1
ATOM 763 N N . ALA A 1 100 ? 0.684 -0.168 5.089 1.00 97.81 100 ALA A N 1
ATOM 764 C CA . ALA A 1 100 ? -0.155 -1.196 4.478 1.00 97.81 100 ALA A CA 1
ATOM 765 C C . ALA A 1 100 ? -1.640 -0.796 4.435 1.00 97.81 100 ALA A C 1
ATOM 767 O O . ALA A 1 100 ? -2.306 -1.045 3.432 1.00 97.81 100 ALA A O 1
ATOM 768 N N . LEU A 1 101 ? -2.155 -0.094 5.455 1.00 97.81 101 LEU A N 1
ATOM 769 C CA . LEU A 1 101 ? -3.500 0.497 5.403 1.00 97.81 101 LEU A CA 1
ATOM 770 C C . LEU A 1 101 ? -3.622 1.569 4.311 1.00 97.81 101 LEU A C 1
ATOM 772 O O . LEU A 1 101 ? -4.629 1.608 3.606 1.00 97.81 101 LEU A O 1
ATOM 776 N N . ILE A 1 102 ? -2.605 2.423 4.147 1.00 97.12 102 ILE A N 1
ATOM 777 C CA . ILE A 1 102 ? -2.573 3.424 3.066 1.00 97.12 102 ILE A CA 1
ATOM 778 C C . ILE A 1 102 ? -2.521 2.728 1.700 1.00 97.12 102 ILE A C 1
ATOM 780 O O . ILE A 1 102 ? -3.242 3.123 0.786 1.00 97.12 102 ILE A O 1
ATOM 784 N N . ALA A 1 103 ? -1.701 1.684 1.560 1.00 97.81 103 ALA A N 1
ATOM 785 C CA . ALA A 1 103 ? -1.603 0.897 0.338 1.00 97.81 103 ALA A CA 1
ATOM 786 C C . ALA A 1 103 ? -2.955 0.261 -0.011 1.00 97.81 103 ALA A C 1
ATOM 788 O O . ALA A 1 103 ? -3.441 0.469 -1.118 1.00 97.81 103 ALA A O 1
ATOM 789 N N . LEU A 1 104 ? -3.626 -0.397 0.942 1.00 97.62 104 LEU A N 1
ATOM 790 C CA . LEU A 1 104 ? -4.992 -0.904 0.758 1.00 97.62 104 LEU A CA 1
ATOM 791 C C . LEU A 1 104 ? -5.957 0.194 0.310 1.00 97.62 104 LEU A C 1
ATOM 793 O O . LEU A 1 104 ? -6.719 0.003 -0.635 1.00 97.62 104 LEU A O 1
ATOM 797 N N . PHE A 1 105 ? -5.911 1.359 0.955 1.00 96.81 105 PHE A N 1
ATOM 798 C CA . PHE A 1 105 ? -6.766 2.476 0.581 1.00 96.81 105 PHE A CA 1
ATOM 799 C C . PHE A 1 105 ? -6.524 2.928 -0.870 1.00 96.81 105 PHE A C 1
ATOM 801 O O . PHE A 1 105 ? -7.491 3.122 -1.606 1.00 96.81 105 PHE A O 1
ATOM 808 N N . LYS A 1 106 ? -5.269 2.992 -1.331 1.00 96.81 106 LYS A N 1
ATOM 809 C CA . LYS A 1 106 ? -4.938 3.273 -2.740 1.00 96.81 106 LYS A CA 1
ATOM 810 C C . LYS A 1 106 ? -5.438 2.180 -3.684 1.00 96.81 106 LYS A C 1
ATOM 812 O O . LYS A 1 106 ? -6.073 2.483 -4.697 1.00 96.81 106 LYS A O 1
ATOM 817 N N . LEU A 1 107 ? -5.225 0.914 -3.327 1.00 96.75 107 LEU A N 1
ATOM 818 C CA . LEU A 1 107 ? -5.690 -0.236 -4.105 1.00 96.75 107 LEU A CA 1
ATOM 819 C C . LEU A 1 107 ? -7.217 -0.266 -4.243 1.00 96.75 107 LEU A C 1
ATOM 821 O O . LEU A 1 107 ? -7.715 -0.673 -5.286 1.00 96.75 107 LEU A O 1
ATOM 825 N N . SER A 1 108 ? -7.973 0.248 -3.266 1.00 95.50 108 SER A N 1
ATOM 826 C CA . SER A 1 108 ? -9.445 0.289 -3.321 1.00 95.50 108 SER A CA 1
ATOM 827 C C . SER A 1 108 ? -10.012 1.047 -4.527 1.00 95.50 108 SER A C 1
ATOM 829 O O . SER A 1 108 ? -11.128 0.769 -4.967 1.00 95.50 108 SER A O 1
ATOM 831 N N . SER A 1 109 ? -9.263 2.019 -5.060 1.00 93.06 109 SER A N 1
ATOM 832 C CA . SER A 1 109 ? -9.660 2.757 -6.260 1.00 93.06 109 SER A CA 1
ATOM 833 C C . SER A 1 109 ? -9.110 2.136 -7.542 1.00 93.06 109 SER A C 1
ATOM 835 O O . SER A 1 109 ? -9.661 2.399 -8.607 1.00 93.06 109 SER A O 1
ATOM 837 N N . ARG A 1 110 ? -8.035 1.344 -7.452 1.00 93.31 110 ARG A N 1
ATOM 838 C CA . ARG A 1 110 ? -7.373 0.705 -8.600 1.00 93.31 110 ARG A CA 1
ATOM 839 C C . ARG A 1 110 ? -7.939 -0.669 -8.925 1.00 93.31 110 ARG A C 1
ATOM 841 O O . ARG A 1 110 ? -7.924 -1.045 -10.088 1.00 93.31 110 ARG A O 1
ATOM 848 N N . PHE A 1 111 ? -8.453 -1.374 -7.918 1.00 95.25 111 PHE A N 1
ATOM 849 C CA . PHE A 1 111 ? -8.995 -2.730 -8.004 1.00 95.25 111 PHE A CA 1
ATOM 850 C C . PHE A 1 111 ? -10.490 -2.731 -7.648 1.00 95.25 111 PHE A C 1
ATOM 852 O O . PHE A 1 111 ? -10.862 -3.075 -6.519 1.00 95.25 111 PHE A O 1
ATOM 859 N N . PRO A 1 112 ? -11.385 -2.326 -8.574 1.00 92.69 112 PRO A N 1
ATOM 860 C CA . PRO A 1 112 ? -12.823 -2.284 -8.315 1.00 92.69 112 PRO A CA 1
ATOM 861 C C . PRO A 1 112 ? -13.392 -3.631 -7.861 1.00 92.69 112 PRO A C 1
ATOM 863 O O . PRO A 1 112 ? -14.279 -3.652 -7.010 1.00 92.69 112 PRO A O 1
ATOM 866 N N . SER A 1 113 ? -12.850 -4.744 -8.375 1.00 95.00 113 SER A N 1
ATOM 867 C CA . SER A 1 113 ? -13.288 -6.102 -8.024 1.00 95.00 113 SER A CA 1
ATOM 868 C C . SER A 1 113 ? -13.055 -6.435 -6.543 1.00 95.00 113 SER A C 1
ATOM 870 O O . SER A 1 113 ? -13.850 -7.140 -5.924 1.00 95.00 113 SER A O 1
ATOM 872 N N . CYS A 1 114 ? -12.001 -5.865 -5.953 1.00 96.12 114 CYS A N 1
ATOM 873 C CA . CYS A 1 114 ? -11.586 -6.108 -4.575 1.00 96.12 114 CYS A CA 1
ATOM 874 C C . CYS A 1 114 ? -12.025 -4.993 -3.607 1.00 96.12 114 CYS A C 1
ATOM 876 O O . CYS A 1 114 ? -11.741 -5.071 -2.412 1.00 96.12 114 CYS A O 1
ATOM 878 N N . SER A 1 115 ? -12.719 -3.952 -4.085 1.00 94.25 115 SER A N 1
ATOM 879 C CA . SER A 1 115 ? -13.031 -2.748 -3.298 1.00 94.25 115 SER A CA 1
ATOM 880 C C . SER A 1 115 ? -13.839 -3.043 -2.025 1.00 94.25 115 SER A C 1
ATOM 882 O O . SER A 1 115 ? -13.522 -2.494 -0.968 1.00 94.25 115 SER A O 1
ATOM 884 N N . GLU A 1 116 ? -14.856 -3.910 -2.086 1.00 96.00 116 GLU A N 1
ATOM 885 C CA . GLU A 1 116 ? -15.638 -4.277 -0.889 1.00 96.00 116 GLU A CA 1
ATOM 886 C C . GLU A 1 116 ? -14.799 -5.081 0.110 1.00 96.00 116 GLU A C 1
ATOM 888 O O . GLU A 1 116 ? -14.790 -4.770 1.299 1.00 96.00 116 GLU A O 1
ATOM 893 N N . ARG A 1 117 ? -13.985 -6.028 -0.371 1.00 97.62 117 ARG A N 1
ATOM 894 C CA . ARG A 1 117 ? -13.059 -6.786 0.481 1.00 97.62 117 ARG A CA 1
ATOM 895 C C . ARG A 1 117 ? -12.075 -5.860 1.205 1.00 97.62 117 ARG A C 1
ATOM 897 O O . ARG A 1 117 ? -11.855 -5.993 2.407 1.00 97.62 117 ARG A O 1
ATOM 904 N N . ILE A 1 118 ? -11.497 -4.896 0.490 1.00 97.31 118 ILE A N 1
ATOM 905 C CA . ILE A 1 118 ? -10.578 -3.906 1.065 1.00 97.31 118 ILE A CA 1
ATOM 906 C C . ILE A 1 118 ? -11.276 -3.079 2.152 1.00 97.31 118 ILE A C 1
ATOM 908 O O . ILE A 1 118 ? -10.716 -2.855 3.228 1.00 97.31 118 ILE A O 1
ATOM 912 N N . LYS A 1 119 ? -12.512 -2.642 1.892 1.00 96.56 119 LYS A N 1
ATOM 913 C CA . LYS A 1 119 ? -13.329 -1.910 2.862 1.00 96.56 119 LYS A CA 1
ATOM 914 C C . LYS A 1 119 ? -13.573 -2.736 4.125 1.00 96.56 119 LYS A C 1
ATOM 916 O O . LYS A 1 119 ? -13.437 -2.182 5.216 1.00 96.56 119 LYS A O 1
ATOM 921 N N . ASP A 1 120 ? -13.847 -4.032 4.008 1.00 97.25 120 ASP A N 1
ATOM 922 C CA . ASP A 1 120 ? -14.021 -4.915 5.165 1.00 97.25 120 ASP A CA 1
ATOM 923 C C . ASP A 1 120 ? -12.742 -5.029 6.004 1.00 97.25 120 ASP A C 1
ATOM 925 O O . ASP A 1 120 ? -12.795 -4.890 7.230 1.00 97.25 120 ASP A O 1
ATOM 929 N N . ILE A 1 121 ? -11.578 -5.189 5.365 1.00 97.38 121 ILE A N 1
ATOM 930 C CA . ILE A 1 121 ? -10.275 -5.228 6.054 1.00 97.38 121 ILE A CA 1
ATOM 931 C C . ILE A 1 121 ? -10.018 -3.913 6.808 1.00 97.38 121 ILE A C 1
ATOM 933 O O . ILE A 1 121 ? -9.610 -3.919 7.974 1.00 97.38 121 ILE A O 1
ATOM 937 N N . ILE A 1 122 ? -10.297 -2.766 6.181 1.00 97.19 122 ILE A N 1
ATOM 938 C CA . ILE A 1 122 ? -10.157 -1.449 6.819 1.00 97.19 122 ILE A CA 1
ATOM 939 C C . ILE A 1 122 ? -11.129 -1.317 8.002 1.00 97.19 122 ILE A C 1
ATOM 941 O O . ILE A 1 122 ? -10.739 -0.877 9.082 1.00 97.19 122 ILE A O 1
ATOM 945 N N . VAL A 1 123 ? -12.387 -1.744 7.853 1.00 97.25 123 VAL A N 1
ATOM 946 C CA . VAL A 1 123 ? -13.390 -1.688 8.930 1.00 97.25 123 VAL A CA 1
ATOM 947 C C . VAL A 1 123 ? -12.987 -2.545 10.132 1.00 97.25 123 VAL A C 1
ATOM 949 O O . VAL A 1 123 ? -13.188 -2.115 11.270 1.00 97.25 123 VAL A O 1
ATOM 952 N N . GLN A 1 124 ? -12.375 -3.712 9.919 1.00 96.12 124 GLN A N 1
ATOM 953 C CA . GLN A 1 124 ? -11.863 -4.548 11.012 1.00 96.12 124 GLN A CA 1
ATOM 954 C C . GLN A 1 124 ? -10.832 -3.799 11.872 1.00 96.12 124 GLN A C 1
ATOM 956 O O . GLN A 1 124 ? -10.876 -3.887 13.102 1.00 96.12 124 GLN A O 1
ATOM 961 N N . ASN A 1 125 ? -9.972 -2.990 11.247 1.00 95.44 125 ASN A N 1
ATOM 962 C CA . ASN A 1 125 ? -8.921 -2.234 11.930 1.00 95.44 125 ASN A CA 1
ATOM 963 C C . ASN A 1 125 ? -9.431 -1.013 12.725 1.00 95.44 125 ASN A C 1
ATOM 965 O O . ASN A 1 125 ? -8.687 -0.469 13.539 1.00 95.44 125 ASN A O 1
ATOM 969 N N . LYS A 1 126 ? -10.717 -0.635 12.621 1.00 96.19 126 LYS A N 1
ATOM 970 C CA . LYS A 1 126 ? -11.334 0.382 13.507 1.00 96.19 126 LYS A CA 1
ATOM 971 C C . LYS A 1 126 ? -11.320 -0.010 14.985 1.00 96.19 126 LYS A C 1
ATOM 973 O O . LYS A 1 126 ? -11.400 0.848 15.859 1.00 96.19 126 LYS A O 1
ATOM 978 N N . ARG A 1 127 ? -11.261 -1.313 15.266 1.00 94.25 127 ARG A N 1
ATOM 979 C CA . ARG A 1 127 ? -11.191 -1.868 16.626 1.00 94.25 127 ARG A CA 1
ATOM 980 C C . ARG A 1 127 ? -9.753 -2.105 17.093 1.00 94.25 127 ARG A C 1
ATOM 982 O O . ARG A 1 127 ? -9.555 -2.731 18.128 1.00 94.25 127 ARG A O 1
ATOM 989 N N . SER A 1 128 ? -8.757 -1.642 16.333 1.00 95.50 128 SER A N 1
ATOM 990 C CA . SER A 1 128 ? -7.359 -1.718 16.749 1.00 95.50 128 SER A CA 1
ATOM 991 C C . SER A 1 128 ? -7.153 -0.957 18.058 1.00 95.50 128 SER A C 1
ATOM 993 O O . SER A 1 128 ? -7.663 0.147 18.225 1.00 95.50 128 SER A O 1
ATOM 995 N N . LEU A 1 129 ? -6.373 -1.538 18.970 1.00 95.38 129 LEU A N 1
ATOM 996 C CA . LEU A 1 129 ? -5.951 -0.874 20.209 1.00 95.38 129 LEU A CA 1
ATOM 997 C C . LEU A 1 129 ? -4.852 0.172 19.958 1.00 95.38 129 LEU A C 1
ATOM 999 O O . LEU A 1 129 ? -4.521 0.953 20.844 1.00 95.38 129 LEU A O 1
ATOM 1003 N N . VAL A 1 130 ? -4.273 0.186 18.754 1.00 96.50 130 VAL A N 1
ATOM 1004 C CA . VAL A 1 130 ? -3.268 1.168 18.353 1.00 96.50 130 VAL A CA 1
ATOM 1005 C C . VAL A 1 130 ? -3.966 2.355 17.699 1.00 96.50 130 VAL A C 1
ATOM 1007 O O . VAL A 1 130 ? -4.477 2.228 16.583 1.00 96.50 130 VAL A O 1
ATOM 1010 N N . LEU A 1 131 ? -3.945 3.504 18.383 1.00 96.50 131 LEU A N 1
ATOM 1011 C CA . LEU A 1 131 ? -4.668 4.721 17.991 1.00 96.50 131 LEU A CA 1
ATOM 1012 C C . LEU A 1 131 ? -4.388 5.147 16.546 1.00 96.50 131 LEU A C 1
ATOM 1014 O O . LEU A 1 131 ? -5.320 5.427 15.805 1.00 96.50 131 LEU A O 1
ATOM 1018 N N . GLU A 1 132 ? -3.129 5.101 16.112 1.00 96.19 132 GLU A N 1
ATOM 1019 C CA . GLU A 1 132 ? -2.735 5.492 14.752 1.00 96.19 132 GLU A CA 1
ATOM 1020 C C . GLU A 1 132 ? -3.385 4.614 13.661 1.00 96.19 132 GLU A C 1
ATOM 1022 O O . GLU A 1 132 ? -3.818 5.106 12.617 1.00 96.19 132 GLU A O 1
ATOM 1027 N N . LEU A 1 133 ? -3.485 3.297 13.895 1.00 97.12 133 LEU A N 1
ATOM 1028 C CA . LEU A 1 133 ? -4.145 2.378 12.957 1.00 97.12 133 LEU A CA 1
ATOM 1029 C C . LEU A 1 133 ? -5.663 2.540 13.013 1.00 97.12 133 LEU A C 1
ATOM 1031 O O . LEU A 1 133 ? -6.326 2.515 11.974 1.00 97.12 133 LEU A O 1
ATOM 1035 N N . GLN A 1 134 ? -6.208 2.720 14.216 1.00 98.25 134 GLN A N 1
ATOM 1036 C CA . GLN A 1 134 ? -7.629 2.955 14.433 1.00 98.25 134 GLN A CA 1
ATOM 1037 C C . GLN A 1 134 ? -8.093 4.234 13.729 1.00 98.25 134 GLN A C 1
ATOM 1039 O O . GLN A 1 134 ? -9.048 4.180 12.954 1.00 98.25 134 GLN A O 1
ATOM 1044 N N . GLN A 1 135 ? -7.404 5.354 13.952 1.00 98.00 135 GLN A N 1
ATOM 1045 C CA . GLN A 1 135 ? -7.723 6.648 13.359 1.00 98.00 135 GLN A CA 1
ATOM 1046 C C . GLN A 1 135 ? -7.738 6.560 11.829 1.00 98.00 135 GLN A C 1
ATOM 1048 O O . GLN A 1 135 ? -8.775 6.832 11.220 1.00 98.00 135 GLN A O 1
ATOM 1053 N N . ARG A 1 136 ? -6.652 6.072 11.206 1.00 97.50 136 ARG A N 1
ATOM 1054 C CA . ARG A 1 136 ? -6.605 5.882 9.743 1.00 97.50 136 ARG A CA 1
ATOM 1055 C C . ARG A 1 136 ? -7.741 5.005 9.232 1.00 97.50 136 ARG A C 1
ATOM 1057 O O . ARG A 1 136 ? -8.350 5.306 8.212 1.00 97.50 136 ARG A O 1
ATOM 1064 N N . SER A 1 137 ? -8.058 3.927 9.944 1.00 97.88 137 SER A N 1
ATOM 1065 C CA . SER A 1 137 ? -9.123 3.004 9.540 1.00 97.88 137 SER A CA 1
ATOM 1066 C C . SER A 1 137 ? -10.511 3.647 9.583 1.00 97.88 137 SER A C 1
ATOM 1068 O O . SER A 1 137 ? -11.363 3.362 8.737 1.00 97.88 137 SER A O 1
ATOM 1070 N N . ILE A 1 138 ? -10.754 4.531 10.553 1.00 97.44 138 ILE A N 1
ATOM 1071 C CA . ILE A 1 138 ? -11.994 5.307 10.653 1.00 97.44 138 ILE A CA 1
ATOM 1072 C C . ILE A 1 138 ? -12.085 6.308 9.497 1.00 97.44 138 ILE A C 1
ATOM 1074 O O . ILE A 1 138 ? -13.109 6.336 8.809 1.00 97.44 138 ILE A O 1
ATOM 1078 N N . GLU A 1 139 ? -11.019 7.069 9.247 1.00 96.75 139 GLU A N 1
ATOM 1079 C CA . GLU A 1 139 ? -10.942 8.062 8.167 1.00 96.75 139 GLU A CA 1
ATOM 1080 C C . GLU A 1 139 ? -11.137 7.415 6.789 1.00 96.75 139 GLU A C 1
ATOM 1082 O O . GLU A 1 139 ? -12.044 7.793 6.042 1.00 96.75 139 GLU A O 1
ATOM 1087 N N . PHE A 1 140 ? -10.362 6.372 6.476 1.00 96.94 140 PHE A N 1
ATOM 1088 C CA . PHE A 1 140 ? -10.449 5.663 5.198 1.00 96.94 140 PHE A CA 1
ATOM 1089 C C . PHE A 1 140 ? -11.812 5.011 5.009 1.00 96.94 140 PHE A C 1
ATOM 1091 O O . PHE A 1 140 ? -12.409 5.132 3.943 1.00 96.94 140 PHE A O 1
ATOM 1098 N N . SER A 1 141 ? -12.367 4.379 6.046 1.00 96.25 141 SER A N 1
ATOM 1099 C CA . SER A 1 141 ? -13.715 3.821 5.955 1.00 96.25 141 SER A CA 1
ATOM 1100 C C . SER A 1 141 ? -14.780 4.891 5.720 1.00 96.25 141 SER A C 1
ATOM 1102 O O . SER A 1 141 ? -15.769 4.591 5.055 1.00 96.25 141 SER A O 1
ATOM 1104 N N . CYS A 1 142 ? -14.619 6.097 6.270 1.00 95.44 142 CYS A N 1
ATOM 1105 C CA . CYS A 1 142 ? -15.537 7.203 6.021 1.00 95.44 142 CYS A CA 1
ATOM 1106 C C . CYS A 1 142 ? -15.481 7.622 4.547 1.00 95.44 142 CYS A C 1
ATOM 1108 O O . CYS A 1 142 ? -16.521 7.707 3.893 1.00 95.44 142 CYS A O 1
ATOM 1110 N N . ILE A 1 143 ? -14.273 7.777 3.993 1.00 95.12 143 ILE A N 1
ATOM 1111 C CA . ILE A 1 143 ? -14.079 8.130 2.580 1.00 95.12 143 ILE A CA 1
ATOM 1112 C C . ILE A 1 143 ? -14.655 7.047 1.660 1.00 95.12 143 ILE A C 1
ATOM 1114 O O . ILE A 1 143 ? -15.403 7.366 0.738 1.00 95.12 143 ILE A O 1
ATOM 1118 N N . LEU A 1 144 ? -14.381 5.769 1.948 1.00 92.75 144 LEU A N 1
ATOM 1119 C CA . LEU A 1 144 ? -14.864 4.633 1.156 1.00 92.75 144 LEU A CA 1
ATOM 1120 C C . LEU A 1 144 ? -16.385 4.455 1.168 1.00 92.75 144 LEU A C 1
ATOM 1122 O O . LEU A 1 144 ? -16.898 3.789 0.277 1.00 92.75 144 LEU A O 1
ATOM 1126 N N . GLN A 1 145 ? -17.094 4.983 2.167 1.00 92.44 145 GLN A N 1
ATOM 1127 C CA . GLN A 1 145 ? -18.547 4.816 2.304 1.00 92.44 145 GLN A CA 1
ATOM 1128 C C . GLN A 1 145 ? -19.344 6.065 1.938 1.00 92.44 145 GLN A C 1
ATOM 1130 O O . GLN A 1 145 ? -20.485 5.948 1.506 1.00 92.44 145 GLN A O 1
ATOM 1135 N N . LYS A 1 146 ? -18.794 7.255 2.198 1.00 91.69 146 LYS A N 1
ATOM 1136 C CA . LYS A 1 146 ? -19.544 8.516 2.124 1.00 91.69 146 LYS A CA 1
ATOM 1137 C C . LYS A 1 146 ? -19.021 9.463 1.055 1.00 91.69 146 LYS A C 1
ATOM 1139 O O . LYS A 1 146 ? -19.807 10.221 0.501 1.00 91.69 146 LYS A O 1
ATOM 1144 N N . HIS A 1 147 ? -17.721 9.443 0.759 1.00 91.31 147 HIS A N 1
ATOM 1145 C CA . HIS A 1 147 ? -17.077 10.449 -0.093 1.00 91.31 147 HIS A CA 1
ATOM 1146 C C . HIS A 1 147 ? -16.447 9.820 -1.345 1.00 91.31 147 HIS A C 1
ATOM 1148 O O . HIS A 1 147 ? -15.266 10.007 -1.645 1.00 91.31 147 HIS A O 1
ATOM 1154 N N . HIS A 1 148 ? -17.245 9.068 -2.106 1.00 87.38 148 HIS A N 1
ATOM 1155 C CA . HIS A 1 148 ? -16.790 8.414 -3.339 1.00 87.38 148 HIS A CA 1
ATOM 1156 C C . HIS A 1 148 ? -16.261 9.404 -4.389 1.00 87.38 148 HIS A C 1
ATOM 1158 O O . HIS A 1 148 ? -15.350 9.068 -5.141 1.00 87.38 148 HIS A O 1
ATOM 1164 N N . ASN A 1 149 ? -16.800 10.626 -4.413 1.00 90.56 149 ASN A N 1
ATOM 1165 C CA . ASN A 1 149 ? -16.463 11.678 -5.372 1.00 90.56 149 ASN A CA 1
ATOM 1166 C C . ASN A 1 149 ? -15.036 12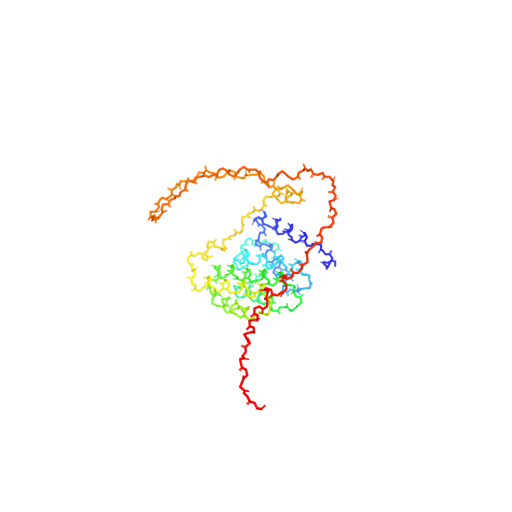.228 -5.219 1.00 90.56 149 ASN A C 1
ATOM 1168 O O . ASN A 1 149 ? -14.454 12.652 -6.208 1.00 90.56 149 ASN A O 1
ATOM 1172 N N . ILE A 1 150 ? -14.471 12.223 -4.008 1.00 90.44 150 ILE A N 1
ATOM 1173 C CA . ILE A 1 150 ? -13.090 12.684 -3.769 1.00 90.44 150 ILE A CA 1
ATOM 1174 C C . ILE A 1 150 ? -12.089 11.527 -3.729 1.00 90.44 150 ILE A C 1
ATOM 1176 O O . ILE A 1 150 ? -10.885 11.761 -3.768 1.00 90.44 150 ILE A O 1
ATOM 1180 N N . ARG A 1 151 ? -12.567 10.276 -3.645 1.00 89.94 151 ARG A N 1
ATOM 1181 C CA . ARG A 1 151 ? -11.716 9.096 -3.446 1.00 89.94 151 ARG A CA 1
ATOM 1182 C C . ARG A 1 151 ? -10.622 8.992 -4.503 1.00 89.94 151 ARG A C 1
ATOM 1184 O O . ARG A 1 151 ? -9.476 8.789 -4.129 1.00 89.94 151 ARG A O 1
ATOM 1191 N N . SER A 1 152 ? -10.971 9.129 -5.783 1.00 89.25 152 SER A N 1
ATOM 1192 C CA . SER A 1 152 ? -10.012 9.004 -6.886 1.00 89.25 152 SER A CA 1
ATOM 1193 C C . SER A 1 152 ? -8.927 10.075 -6.821 1.00 89.25 152 SER A C 1
ATOM 1195 O O . SER A 1 152 ? -7.758 9.737 -6.945 1.00 89.25 152 SER A O 1
ATOM 1197 N N . ALA A 1 153 ? -9.304 11.326 -6.539 1.00 90.38 153 ALA A N 1
ATOM 1198 C CA . ALA A 1 153 ? -8.373 12.448 -6.419 1.00 90.38 153 ALA A CA 1
ATOM 1199 C C . ALA A 1 153 ? -7.403 12.285 -5.233 1.00 90.38 153 ALA A C 1
ATOM 1201 O O . ALA A 1 153 ? -6.242 12.668 -5.314 1.00 90.38 153 ALA A O 1
ATOM 1202 N N . LEU A 1 154 ? -7.854 11.682 -4.127 1.00 91.44 154 LEU A N 1
ATOM 1203 C CA . LEU A 1 154 ? -7.015 11.458 -2.942 1.00 91.44 154 LEU A CA 1
ATOM 1204 C C . LEU A 1 154 ? -5.965 10.353 -3.122 1.00 91.44 154 LEU A C 1
ATOM 1206 O O . LEU A 1 154 ? -4.993 10.310 -2.369 1.00 91.44 154 LEU A O 1
ATOM 1210 N N . VAL A 1 155 ? -6.180 9.430 -4.061 1.00 92.25 155 VAL A N 1
ATOM 1211 C CA . VAL A 1 155 ? -5.322 8.248 -4.273 1.00 92.25 155 VAL A CA 1
ATOM 1212 C C . VAL A 1 155 ? -4.596 8.272 -5.617 1.00 92.25 155 VAL A C 1
ATOM 1214 O O . VAL A 1 155 ? -4.094 7.238 -6.072 1.00 92.25 155 VAL A O 1
ATOM 1217 N N . GLU A 1 156 ? -4.519 9.450 -6.237 1.00 90.75 156 GLU A N 1
ATOM 1218 C CA . GLU A 1 156 ? -3.622 9.696 -7.361 1.00 90.75 156 GLU A CA 1
ATOM 1219 C C . GLU A 1 156 ? -2.171 9.390 -6.966 1.00 90.75 156 GLU A C 1
ATOM 1221 O O . GLU A 1 156 ? -1.794 9.415 -5.788 1.00 90.75 156 GLU A O 1
ATOM 1226 N N . ARG A 1 157 ? -1.354 9.046 -7.967 1.00 87.81 157 ARG A N 1
ATOM 1227 C CA . ARG A 1 157 ? 0.062 8.744 -7.740 1.00 87.81 157 ARG A CA 1
ATOM 1228 C C . ARG A 1 157 ? 0.749 9.952 -7.119 1.00 87.81 157 ARG A C 1
ATOM 1230 O O . ARG A 1 157 ? 0.543 11.079 -7.568 1.00 87.81 157 ARG A O 1
ATOM 1237 N N . MET A 1 158 ? 1.580 9.708 -6.107 1.00 84.38 158 MET A N 1
ATOM 1238 C CA . MET A 1 158 ? 2.351 10.790 -5.504 1.00 84.38 158 MET A CA 1
ATOM 1239 C C . MET A 1 158 ? 3.269 11.441 -6.554 1.00 84.38 158 MET A C 1
ATOM 1241 O O . MET A 1 158 ? 3.915 10.718 -7.317 1.00 84.38 158 MET A O 1
ATOM 1245 N N . PRO A 1 159 ? 3.355 12.783 -6.595 1.00 81.44 159 PRO A N 1
ATOM 1246 C CA . PRO A 1 159 ? 4.292 13.474 -7.471 1.00 81.44 159 PRO A CA 1
ATOM 1247 C C . PRO A 1 159 ? 5.735 13.051 -7.186 1.00 81.44 159 PRO A C 1
ATOM 1249 O O . PRO A 1 159 ? 6.107 12.834 -6.030 1.00 81.44 159 PRO A O 1
ATOM 1252 N N . ILE A 1 160 ? 6.547 12.973 -8.242 1.00 79.56 160 ILE A N 1
ATOM 1253 C CA . ILE A 1 160 ? 7.966 12.627 -8.139 1.00 79.56 160 ILE A CA 1
ATOM 1254 C C . ILE A 1 160 ? 8.673 13.711 -7.317 1.00 79.56 160 ILE A C 1
ATOM 1256 O O . ILE A 1 160 ? 8.551 14.905 -7.597 1.00 79.56 160 ILE A O 1
ATOM 1260 N N . LEU A 1 161 ? 9.395 13.290 -6.280 1.00 70.62 161 LEU A N 1
ATOM 1261 C CA . LEU A 1 161 ? 10.218 14.182 -5.473 1.00 70.62 161 LEU A CA 1
ATOM 1262 C C . LEU A 1 161 ? 11.538 14.412 -6.207 1.00 70.62 161 LEU A C 1
ATOM 1264 O O . LEU A 1 161 ? 12.307 13.472 -6.393 1.00 70.62 161 LEU A O 1
ATOM 1268 N N . ASP A 1 162 ? 11.799 15.655 -6.607 1.00 68.25 162 ASP A N 1
ATOM 1269 C CA . ASP A 1 162 ? 13.076 16.014 -7.221 1.00 68.25 162 ASP A CA 1
ATOM 1270 C C . ASP A 1 162 ? 14.220 15.877 -6.198 1.00 68.25 162 ASP A C 1
ATOM 1272 O O . ASP A 1 162 ? 14.080 16.257 -5.027 1.00 68.25 162 ASP A O 1
ATOM 1276 N N . GLU A 1 163 ? 15.359 15.339 -6.629 1.00 62.84 163 GLU A N 1
ATOM 1277 C CA . GLU A 1 163 ? 16.505 14.995 -5.775 1.00 62.84 163 GLU A CA 1
ATOM 1278 C C . GLU A 1 163 ? 17.071 16.235 -5.055 1.00 62.84 163 GLU A C 1
ATOM 1280 O O . GLU A 1 163 ? 17.479 16.176 -3.886 1.00 62.84 163 GLU A O 1
ATOM 1285 N N . ALA A 1 164 ? 16.978 17.398 -5.712 1.00 62.53 164 ALA A N 1
ATOM 1286 C CA . ALA A 1 164 ? 17.303 18.704 -5.144 1.00 62.53 164 ALA A CA 1
ATOM 1287 C C . ALA A 1 164 ? 16.409 19.066 -3.941 1.00 62.53 164 ALA A C 1
ATOM 1289 O O . ALA A 1 164 ? 16.882 19.614 -2.942 1.00 62.53 164 ALA A O 1
ATOM 1290 N N . THR A 1 165 ? 15.124 18.702 -3.990 1.00 61.84 165 THR A N 1
ATOM 1291 C CA . THR A 1 165 ? 14.150 18.983 -2.923 1.00 61.84 165 THR A CA 1
ATOM 1292 C C . THR A 1 165 ? 14.388 18.095 -1.700 1.00 61.84 165 THR A C 1
ATOM 1294 O O . THR A 1 165 ? 14.224 18.541 -0.562 1.00 61.84 165 THR A O 1
ATOM 1297 N N . PHE A 1 166 ? 14.801 16.842 -1.910 1.00 61.66 166 PHE A N 1
ATOM 1298 C CA . PHE A 1 166 ? 15.137 15.926 -0.818 1.00 61.66 166 PHE A CA 1
ATOM 1299 C C . PHE A 1 166 ? 16.448 16.318 -0.123 1.00 61.66 166 PHE A C 1
ATOM 1301 O O . PHE A 1 166 ? 16.503 16.374 1.109 1.00 61.66 166 PHE A O 1
ATOM 1308 N N . SER A 1 167 ? 17.475 16.673 -0.901 1.00 60.41 167 SER A N 1
ATOM 1309 C CA . SER A 1 167 ? 18.768 17.121 -0.369 1.00 60.41 167 SER A CA 1
ATOM 1310 C C . SER A 1 167 ? 18.653 18.438 0.412 1.00 60.41 167 SER A C 1
ATOM 1312 O O . SER A 1 167 ? 19.240 18.562 1.487 1.00 60.41 167 SER A O 1
ATOM 1314 N N . GLY A 1 168 ? 17.825 19.384 -0.053 1.00 57.28 168 GLY A N 1
ATOM 1315 C CA . GLY A 1 168 ? 17.564 20.647 0.651 1.00 57.28 168 GLY A CA 1
ATOM 1316 C C . GLY A 1 168 ? 16.898 20.469 2.023 1.00 57.28 168 GLY A C 1
ATOM 1317 O O . GLY A 1 168 ? 17.249 21.159 2.978 1.00 57.28 168 GLY A O 1
ATOM 1318 N N . ARG A 1 169 ? 15.999 19.482 2.174 1.00 57.31 169 ARG A N 1
ATOM 1319 C CA . ARG A 1 169 ? 15.376 19.165 3.476 1.00 57.31 169 ARG A CA 1
ATOM 1320 C C . ARG A 1 169 ? 16.352 18.524 4.464 1.00 57.31 169 ARG A C 1
ATOM 1322 O O . ARG A 1 169 ? 16.229 18.756 5.662 1.00 57.31 169 ARG A O 1
ATOM 1329 N N . LYS A 1 170 ? 17.335 17.755 3.982 1.00 54.34 170 LYS A N 1
ATOM 1330 C CA . LYS A 1 170 ? 18.381 17.147 4.826 1.00 54.34 170 LYS A CA 1
ATOM 1331 C C . LYS A 1 170 ? 19.381 18.182 5.364 1.00 54.34 170 LYS A C 1
ATOM 1333 O O . LYS A 1 170 ? 19.977 17.955 6.411 1.00 54.34 170 LYS A O 1
ATOM 1338 N N . ALA A 1 171 ? 19.530 19.318 4.679 1.00 47.16 171 ALA A N 1
ATOM 1339 C CA . ALA A 1 171 ? 20.440 20.404 5.048 1.00 47.16 171 ALA A CA 1
ATOM 1340 C C . ALA A 1 171 ? 19.830 21.466 5.991 1.00 47.16 171 ALA A C 1
ATOM 1342 O O . ALA A 1 171 ? 20.493 22.451 6.301 1.00 47.16 171 ALA A O 1
ATOM 1343 N N . GLY A 1 172 ? 18.588 21.295 6.462 1.00 45.47 172 GLY A N 1
ATOM 1344 C CA . GLY A 1 172 ? 17.971 22.213 7.430 1.00 45.47 172 GLY A CA 1
ATOM 1345 C C . GLY A 1 172 ? 17.535 23.573 6.868 1.00 45.47 172 GLY A C 1
ATOM 1346 O O . GLY A 1 172 ? 17.191 24.458 7.646 1.00 45.47 172 GLY A O 1
ATOM 1347 N N . SER A 1 173 ? 17.494 23.766 5.546 1.00 41.66 173 SER A N 1
ATOM 1348 C CA . SER A 1 173 ? 16.924 24.988 4.970 1.00 41.66 173 SER A CA 1
ATOM 1349 C C . SER A 1 173 ? 15.409 24.841 4.803 1.00 41.66 173 SER A C 1
ATOM 1351 O O . SER A 1 173 ? 14.949 24.028 3.994 1.00 41.66 173 SER A O 1
ATOM 1353 N N . LEU A 1 174 ? 14.622 25.633 5.541 1.00 39.38 174 LEU A N 1
ATOM 1354 C CA . LEU A 1 174 ? 13.211 25.854 5.209 1.00 39.38 174 LEU A CA 1
ATOM 1355 C C . LEU A 1 174 ? 13.112 26.393 3.769 1.00 39.38 174 LEU A C 1
ATOM 1357 O O . LEU A 1 174 ? 13.914 27.252 3.396 1.00 39.38 174 LEU A O 1
ATOM 1361 N N . PRO A 1 175 ? 12.144 25.939 2.956 1.00 43.62 175 PRO A N 1
ATOM 1362 C CA . PRO A 1 175 ? 11.975 26.478 1.619 1.00 43.62 175 PRO A CA 1
ATOM 1363 C C . PRO A 1 175 ? 11.490 27.930 1.693 1.00 43.62 175 PRO A C 1
ATOM 1365 O O . PRO A 1 175 ? 10.439 28.224 2.266 1.00 43.62 175 PRO A O 1
ATOM 1368 N N . THR A 1 176 ? 12.247 28.830 1.068 1.00 37.84 176 THR A N 1
ATOM 1369 C CA . THR A 1 176 ? 11.786 30.165 0.686 1.00 37.84 176 THR A CA 1
ATOM 1370 C C . THR A 1 176 ? 10.551 30.023 -0.205 1.00 37.84 176 THR A C 1
ATOM 1372 O O . THR A 1 176 ? 10.532 29.207 -1.125 1.00 37.84 176 THR A O 1
ATOM 1375 N N . ALA A 1 177 ? 9.522 30.804 0.122 1.00 39.94 177 ALA A N 1
ATOM 1376 C CA . ALA A 1 177 ? 8.220 30.915 -0.525 1.00 39.94 177 ALA A CA 1
ATOM 1377 C C . ALA A 1 177 ? 8.158 30.457 -1.998 1.00 39.94 177 ALA A C 1
ATOM 1379 O O . ALA A 1 177 ? 8.723 31.088 -2.890 1.00 39.94 177 ALA A O 1
ATOM 1380 N N . VAL A 1 178 ? 7.360 29.419 -2.266 1.00 36.44 178 VAL A N 1
ATOM 1381 C CA . VAL A 1 178 ? 6.818 29.181 -3.608 1.00 36.44 178 VAL A CA 1
ATOM 1382 C C . VAL A 1 178 ? 5.716 30.211 -3.836 1.00 36.44 178 VAL A C 1
ATOM 1384 O O . VAL A 1 178 ? 4.599 30.079 -3.335 1.00 36.44 178 VAL A O 1
ATOM 1387 N N . SER A 1 179 ? 6.038 31.259 -4.590 1.00 41.47 179 SER A N 1
ATOM 1388 C CA . SER A 1 179 ? 5.053 32.152 -5.189 1.00 41.47 179 SER A CA 1
ATOM 1389 C C . SER A 1 179 ? 4.142 31.351 -6.121 1.00 41.47 179 SER A C 1
ATOM 1391 O O . SER A 1 179 ? 4.517 30.998 -7.233 1.00 41.47 179 SER A O 1
ATOM 1393 N N . THR A 1 180 ? 2.918 31.088 -5.673 1.00 35.62 180 THR A N 1
ATOM 1394 C CA . THR A 1 180 ? 1.788 30.759 -6.546 1.00 35.62 180 THR A CA 1
ATOM 1395 C C . THR A 1 180 ? 0.672 31.752 -6.256 1.00 35.62 180 THR A C 1
ATOM 1397 O O . THR A 1 180 ? -0.168 31.556 -5.387 1.00 35.62 180 THR A O 1
ATOM 1400 N N . SER A 1 181 ? 0.672 32.865 -6.985 1.00 33.78 181 SER A N 1
ATOM 1401 C CA . SER A 1 181 ? -0.461 33.787 -7.028 1.00 33.78 181 SER A CA 1
ATOM 1402 C C . SER A 1 181 ? -0.847 34.078 -8.476 1.00 33.78 181 SER A C 1
ATOM 1404 O O . SER A 1 181 ? -0.520 35.107 -9.052 1.00 33.78 181 SER A O 1
ATOM 1406 N N . SER A 1 182 ? -1.618 33.161 -9.055 1.00 36.22 182 SER A N 1
ATOM 1407 C CA . SER A 1 182 ? -2.680 33.527 -9.997 1.00 36.22 182 SER A CA 1
ATOM 1408 C C . SER A 1 182 ? -3.963 32.803 -9.588 1.00 36.22 182 SER A C 1
ATOM 1410 O O . SER A 1 182 ? -4.473 31.916 -10.261 1.00 36.22 182 SER A O 1
ATOM 1412 N N . ILE A 1 183 ? -4.470 33.165 -8.406 1.00 36.91 183 ILE A N 1
ATOM 1413 C CA . ILE A 1 183 ? -5.810 32.772 -7.971 1.00 36.91 183 ILE A CA 1
ATOM 1414 C C . ILE A 1 183 ? -6.789 33.770 -8.591 1.00 36.91 183 ILE A C 1
ATOM 1416 O O . ILE A 1 183 ? -6.857 34.929 -8.185 1.00 36.91 183 ILE A O 1
ATOM 1420 N N . ILE A 1 184 ? -7.538 33.307 -9.589 1.00 37.91 184 ILE A N 1
ATOM 1421 C CA . ILE A 1 184 ? -8.788 33.930 -10.032 1.00 37.91 184 ILE A CA 1
ATOM 1422 C C . ILE A 1 184 ? -9.803 33.758 -8.885 1.00 37.91 184 ILE A C 1
ATOM 1424 O O . ILE A 1 184 ? -10.043 32.621 -8.474 1.00 37.91 184 ILE A O 1
ATOM 1428 N N . PRO A 1 185 ? -10.402 34.829 -8.332 1.00 34.50 185 PRO A N 1
ATOM 1429 C CA . PRO A 1 185 ? -11.341 34.696 -7.225 1.00 34.50 185 PRO A CA 1
ATOM 1430 C C . PRO A 1 185 ? -12.734 34.293 -7.732 1.00 34.50 185 PRO A C 1
ATOM 1432 O O . PRO A 1 185 ? -13.412 35.056 -8.419 1.00 34.50 185 PRO A O 1
ATOM 1435 N N . CYS A 1 186 ? -13.180 33.091 -7.363 1.00 32.94 186 CYS A N 1
ATOM 1436 C CA . CYS A 1 186 ? -14.580 32.688 -7.464 1.00 32.94 186 CYS A CA 1
ATOM 1437 C C . CYS A 1 186 ? -15.358 33.321 -6.298 1.00 32.94 186 CYS A C 1
ATOM 1439 O O . CYS A 1 186 ? -15.149 32.965 -5.140 1.00 32.94 186 CYS A O 1
ATOM 1441 N N . ASN A 1 187 ? -16.225 34.286 -6.606 1.00 31.98 187 ASN A N 1
ATOM 1442 C CA . ASN A 1 187 ? -17.157 34.888 -5.655 1.00 31.98 187 ASN A CA 1
ATOM 1443 C C . ASN A 1 187 ? -18.399 34.000 -5.507 1.00 31.98 187 ASN A C 1
ATOM 1445 O O . ASN A 1 187 ? -19.116 33.786 -6.484 1.00 31.98 187 ASN A O 1
ATOM 1449 N N . LEU A 1 188 ? -18.716 33.584 -4.278 1.00 36.28 188 LEU A N 1
ATOM 1450 C CA . LEU A 1 188 ? -20.073 33.193 -3.896 1.00 36.28 188 LEU A CA 1
ATOM 1451 C C . LEU A 1 188 ? -20.485 34.002 -2.653 1.00 36.28 188 LEU A C 1
ATOM 1453 O O . LEU A 1 188 ? -19.704 34.070 -1.701 1.00 36.28 188 LEU A O 1
ATOM 1457 N N . PRO A 1 189 ? -21.662 34.654 -2.648 1.00 38.66 189 PRO A N 1
ATOM 1458 C CA . PRO A 1 189 ? -22.038 35.579 -1.594 1.00 38.66 189 PRO A CA 1
ATOM 1459 C C . PRO A 1 189 ? -22.748 34.834 -0.462 1.00 38.66 189 PRO A C 1
ATOM 1461 O O . PRO A 1 189 ? -23.705 34.107 -0.704 1.00 38.66 189 PRO A O 1
ATOM 1464 N N . ASN A 1 190 ? -22.325 35.061 0.779 1.00 35.25 190 ASN A N 1
ATOM 1465 C CA . ASN A 1 190 ? -23.254 35.181 1.901 1.00 35.25 190 ASN A CA 1
ATOM 1466 C C . ASN A 1 190 ? -22.577 35.926 3.051 1.00 35.25 190 ASN A C 1
ATOM 1468 O O . ASN A 1 190 ? -21.491 35.571 3.502 1.00 35.25 190 ASN A O 1
ATOM 1472 N N . GLY A 1 191 ? -23.203 37.038 3.430 1.00 34.75 191 GLY A N 1
ATOM 1473 C CA . GLY A 1 191 ? -22.628 38.064 4.282 1.00 34.75 191 GLY A CA 1
ATOM 1474 C C . GLY A 1 191 ? -22.629 37.734 5.769 1.00 34.75 191 GLY A C 1
ATOM 1475 O O . GLY A 1 191 ? -23.451 36.965 6.247 1.00 34.75 191 GLY A O 1
ATOM 1476 N N . ILE A 1 192 ? -21.709 38.388 6.476 1.00 35.31 192 ILE A N 1
ATOM 1477 C CA . ILE A 1 192 ? -21.926 39.238 7.656 1.00 35.31 192 ILE A CA 1
ATOM 1478 C C . ILE A 1 192 ? -20.646 40.083 7.818 1.00 35.31 192 ILE A C 1
ATOM 1480 O O . ILE A 1 192 ? -19.540 39.631 7.527 1.00 35.31 192 ILE A O 1
ATOM 1484 N N . ALA A 1 193 ? -20.827 41.359 8.153 1.00 33.84 193 ALA A N 1
ATOM 1485 C CA . ALA A 1 193 ? -19.851 42.431 7.997 1.00 33.84 193 ALA A CA 1
ATOM 1486 C C . ALA A 1 193 ? -18.640 42.368 8.951 1.00 33.84 193 ALA A C 1
ATOM 1488 O O . ALA A 1 193 ? -18.734 41.983 10.113 1.00 33.84 193 ALA A O 1
ATOM 1489 N N . LYS A 1 194 ? -17.509 42.844 8.421 1.00 36.59 194 LYS A N 1
ATOM 1490 C CA . LYS A 1 194 ? -16.222 43.118 9.074 1.00 36.59 194 LYS A CA 1
ATOM 1491 C C . LYS A 1 194 ? -16.287 44.343 10.007 1.00 36.59 194 LYS A C 1
ATOM 1493 O O . LYS A 1 194 ? -16.966 45.309 9.662 1.00 36.59 194 LYS A O 1
ATOM 1498 N N . PRO A 1 195 ? -15.470 44.385 11.077 1.00 35.25 195 PRO A N 1
ATOM 1499 C CA . PRO A 1 195 ? -14.760 45.620 11.432 1.00 35.25 195 PRO A CA 1
ATOM 1500 C C . PRO A 1 195 ? -13.234 45.520 11.256 1.00 35.25 195 PRO A C 1
ATOM 1502 O O . PRO A 1 195 ? -12.658 44.447 11.098 1.00 35.25 195 PRO A O 1
ATOM 1505 N N . ALA A 1 196 ? -12.619 46.697 11.176 1.00 31.78 196 ALA A N 1
ATOM 1506 C CA . ALA A 1 196 ? -11.378 47.024 10.482 1.00 31.78 196 ALA A CA 1
ATOM 1507 C C . ALA A 1 196 ? -10.056 46.523 11.104 1.00 31.78 196 ALA A C 1
ATOM 1509 O O . ALA A 1 196 ? -9.991 46.032 12.223 1.00 31.78 196 ALA A O 1
ATOM 1510 N N . ALA A 1 197 ? -9.010 46.650 10.285 1.00 35.97 197 ALA A N 1
ATOM 1511 C CA . ALA A 1 197 ? -7.653 46.142 10.436 1.00 35.97 197 ALA A CA 1
ATOM 1512 C C . ALA A 1 197 ? -6.839 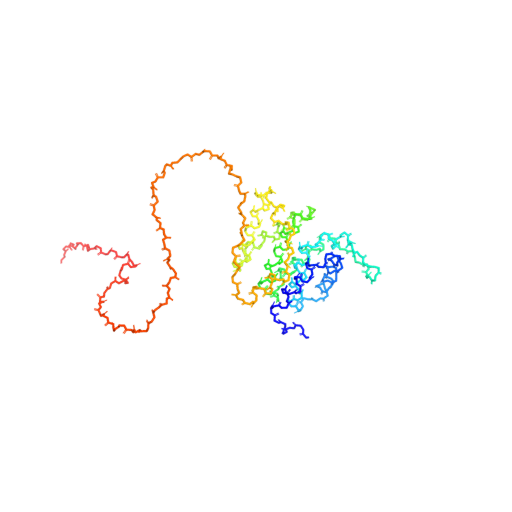46.764 11.587 1.00 35.97 197 ALA A C 1
ATOM 1514 O O . ALA A 1 197 ? -6.918 47.965 11.830 1.00 35.97 197 ALA A O 1
ATOM 1515 N N . ALA A 1 198 ? -5.954 45.952 12.173 1.00 36.94 198 ALA A N 1
ATOM 1516 C CA . ALA A 1 198 ? -4.732 46.388 12.847 1.00 36.94 198 ALA A CA 1
ATOM 1517 C C . ALA A 1 198 ? -3.536 45.632 12.223 1.00 36.94 198 ALA A C 1
ATOM 1519 O O . ALA A 1 198 ? -3.672 44.436 11.943 1.00 36.94 198 ALA A O 1
ATOM 1520 N N . PRO A 1 199 ? -2.398 46.293 11.946 1.00 39.22 199 PRO A N 1
ATOM 1521 C CA . PRO A 1 199 ? -1.240 45.655 11.333 1.00 39.22 199 PRO A CA 1
ATOM 1522 C C . PRO A 1 199 ? -0.463 44.869 12.396 1.00 39.22 199 PRO A C 1
ATOM 1524 O O . PRO A 1 199 ? 0.042 45.445 13.355 1.00 39.22 199 PRO A O 1
ATOM 1527 N N . ILE A 1 200 ? -0.372 43.549 12.231 1.00 43.94 200 ILE A N 1
ATOM 1528 C CA . ILE A 1 200 ? 0.479 42.690 13.062 1.00 43.94 200 ILE A CA 1
ATOM 1529 C C . ILE A 1 200 ? 1.893 42.790 12.486 1.00 43.94 200 ILE A C 1
ATOM 1531 O O . ILE A 1 200 ? 2.242 42.091 11.537 1.00 43.94 200 ILE A O 1
ATOM 1535 N N . GLY A 1 201 ? 2.657 43.747 13.008 1.00 39.22 201 GLY A N 1
ATOM 1536 C CA . GLY A 1 201 ? 4.098 43.824 12.821 1.00 39.22 201 GLY A CA 1
ATOM 1537 C C . GLY A 1 201 ? 4.792 42.736 13.637 1.00 39.22 201 GLY A C 1
ATOM 1538 O O . GLY A 1 201 ? 4.525 42.593 14.826 1.00 39.22 201 GLY A O 1
ATOM 1539 N N . ASP A 1 202 ? 5.620 41.964 12.941 1.00 47.66 202 ASP A N 1
ATOM 1540 C CA . ASP A 1 202 ? 6.908 41.418 13.377 1.00 47.66 202 ASP A CA 1
ATOM 1541 C C . ASP A 1 202 ? 7.029 41.000 14.857 1.00 47.66 202 ASP A C 1
ATOM 1543 O O . ASP A 1 202 ? 7.420 41.781 15.721 1.00 47.66 202 ASP A O 1
ATOM 1547 N N . LEU A 1 203 ? 6.704 39.735 15.151 1.00 48.88 203 LEU A N 1
ATOM 1548 C CA . LEU A 1 203 ? 6.790 39.150 16.498 1.00 48.88 203 LEU A CA 1
ATOM 1549 C C . LEU A 1 203 ? 7.856 38.046 16.613 1.00 48.88 203 LEU A C 1
ATOM 1551 O O . LEU A 1 203 ? 7.704 37.129 17.414 1.00 48.88 203 LEU A O 1
ATOM 1555 N N . LEU A 1 204 ? 8.916 38.089 15.802 1.00 49.47 204 LEU A N 1
ATOM 1556 C CA . LEU A 1 204 ? 10.001 37.099 15.852 1.00 49.47 204 LEU A CA 1
ATOM 1557 C C . LEU A 1 204 ? 11.392 37.747 15.861 1.00 49.47 204 LEU A C 1
ATOM 1559 O O . LEU A 1 204 ? 12.306 37.271 15.195 1.00 49.47 204 LEU A O 1
ATOM 1563 N N . ASP A 1 205 ? 11.558 38.794 16.667 1.00 44.72 205 ASP A N 1
ATOM 1564 C CA . ASP A 1 205 ? 12.877 39.257 17.101 1.00 44.72 205 ASP A CA 1
ATOM 1565 C C . ASP A 1 205 ? 13.125 38.795 18.547 1.00 44.72 205 ASP A C 1
ATOM 1567 O O . ASP A 1 205 ? 12.777 39.466 19.517 1.00 44.72 205 ASP A O 1
ATOM 1571 N N . LEU A 1 206 ? 13.655 37.578 18.693 1.00 42.81 206 LEU A N 1
ATOM 1572 C CA . LEU A 1 206 ? 14.199 37.074 19.955 1.00 42.81 206 LEU A CA 1
ATOM 1573 C C . LEU A 1 206 ? 15.717 36.977 19.824 1.00 42.81 206 LEU A C 1
ATOM 1575 O O . LEU A 1 206 ? 16.285 35.894 19.683 1.00 42.81 206 LEU A O 1
ATOM 1579 N N . SER A 1 207 ? 16.369 38.134 19.878 1.00 40.84 207 SER A N 1
ATOM 1580 C CA . SER A 1 207 ? 17.798 38.235 20.149 1.00 40.84 207 SER A CA 1
ATOM 1581 C C . SER A 1 207 ? 18.067 39.366 21.143 1.00 40.84 207 SER A C 1
ATOM 1583 O O . SER A 1 207 ? 18.168 40.523 20.764 1.00 40.84 207 SER A O 1
ATOM 1585 N N . SER A 1 208 ? 18.125 39.037 22.437 1.00 38.44 208 SER A N 1
ATOM 1586 C CA . SER A 1 208 ? 18.777 39.805 23.522 1.00 38.44 208 SER A CA 1
ATOM 1587 C C . SER A 1 208 ? 18.635 38.972 24.803 1.00 38.44 208 SER A C 1
ATOM 1589 O O . SER A 1 208 ? 17.521 38.710 25.240 1.00 38.44 208 SER A O 1
ATOM 1591 N N . ASP A 1 209 ? 19.670 38.263 25.231 1.00 35.50 209 ASP A N 1
ATOM 1592 C CA . ASP A 1 209 ? 20.762 38.722 26.103 1.00 35.50 209 ASP A CA 1
ATOM 1593 C C . ASP A 1 209 ? 20.483 38.400 27.584 1.00 35.50 209 ASP A C 1
ATOM 1595 O O . ASP A 1 209 ? 19.348 38.349 28.053 1.00 35.50 209 ASP A O 1
ATOM 1599 N N . ASP A 1 210 ? 21.568 38.048 28.253 1.00 40.69 210 ASP A N 1
ATOM 1600 C CA . ASP A 1 210 ? 21.718 37.289 29.489 1.00 40.69 210 ASP A CA 1
ATOM 1601 C C . ASP A 1 210 ? 21.395 38.115 30.758 1.00 40.69 210 ASP A C 1
ATOM 1603 O O . ASP A 1 210 ? 21.971 39.183 30.947 1.00 40.69 210 ASP A O 1
ATOM 1607 N N . ALA A 1 211 ? 20.492 37.629 31.633 1.00 36.59 211 ALA A N 1
ATOM 1608 C CA . ALA A 1 211 ? 20.524 37.776 33.109 1.00 36.59 211 ALA A CA 1
ATOM 1609 C C . ALA A 1 211 ? 19.221 37.272 33.790 1.00 36.59 211 ALA A C 1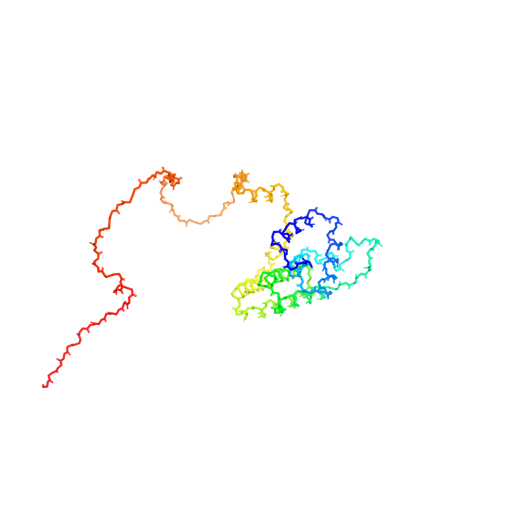
ATOM 1611 O O . ALA A 1 211 ? 18.122 37.651 33.377 1.00 36.59 211 ALA A O 1
ATOM 1612 N N . PRO A 1 212 ? 19.288 36.493 34.893 1.00 38.97 212 PRO A N 1
ATOM 1613 C CA . PRO A 1 212 ? 18.100 36.070 35.639 1.00 38.97 212 PRO A CA 1
ATOM 1614 C C . PRO A 1 212 ? 17.712 37.074 36.749 1.00 38.97 212 PRO A C 1
ATOM 1616 O O . PRO A 1 212 ? 18.577 37.459 37.541 1.00 38.97 212 PRO A O 1
ATOM 1619 N N . PRO A 1 213 ? 16.425 37.446 36.918 1.00 36.59 213 PRO A N 1
ATOM 1620 C CA . PRO A 1 213 ? 15.947 38.058 38.152 1.00 36.59 213 PRO A CA 1
ATOM 1621 C C . PRO A 1 213 ? 15.496 37.000 39.179 1.00 36.59 213 PRO A C 1
ATOM 1623 O O . PRO A 1 213 ? 14.935 35.959 38.843 1.00 36.59 213 PRO A O 1
ATOM 1626 N N . ALA A 1 214 ? 15.770 37.295 40.452 1.00 38.31 214 ALA A N 1
ATOM 1627 C CA . ALA A 1 214 ? 15.511 36.485 41.647 1.00 38.31 214 ALA A CA 1
ATOM 1628 C C . ALA A 1 214 ? 14.008 36.206 41.922 1.00 38.31 214 ALA A C 1
ATOM 1630 O O . ALA A 1 214 ? 13.148 36.943 41.434 1.00 38.31 214 ALA A O 1
ATOM 1631 N N . PRO A 1 215 ? 13.662 35.179 42.733 1.00 38.91 215 PRO A N 1
ATOM 1632 C CA . PRO A 1 215 ? 12.279 34.747 42.914 1.00 38.91 215 PRO A CA 1
ATOM 1633 C C . PRO A 1 215 ? 11.520 35.647 43.898 1.00 38.91 215 PRO A C 1
ATOM 1635 O O . PRO A 1 215 ? 11.986 35.911 45.007 1.00 38.91 215 PRO A O 1
ATOM 1638 N N . ILE A 1 216 ? 10.314 36.067 43.510 1.00 33.97 216 ILE A N 1
ATOM 1639 C CA . ILE A 1 216 ? 9.365 36.761 44.386 1.00 33.97 216 ILE A CA 1
ATOM 1640 C C . ILE A 1 216 ? 8.314 35.748 44.851 1.00 33.97 216 ILE A C 1
ATOM 1642 O O . ILE A 1 216 ? 7.630 35.114 44.053 1.00 33.97 216 ILE A O 1
ATOM 1646 N N . SER A 1 217 ? 8.225 35.599 46.169 1.00 42.19 217 SER A N 1
ATOM 1647 C CA . SER A 1 217 ? 7.261 34.788 46.909 1.00 42.19 217 SER A CA 1
ATOM 1648 C C . SER A 1 217 ? 5.855 35.402 46.884 1.00 42.19 217 SER A C 1
ATOM 1650 O O . SER A 1 217 ? 5.674 36.510 47.379 1.00 42.19 217 SER A O 1
ATOM 1652 N N . SER A 1 218 ? 4.863 34.641 46.418 1.00 39.81 218 SER A N 1
ATOM 1653 C CA . SER A 1 218 ? 3.454 34.664 46.860 1.00 39.81 218 SER A CA 1
ATOM 1654 C C . SER A 1 218 ? 2.789 33.425 46.236 1.00 39.81 218 SER A C 1
ATOM 1656 O O . SER A 1 218 ? 2.858 33.258 45.027 1.00 39.81 218 SER A O 1
ATOM 1658 N N . GLY A 1 219 ? 2.242 32.430 46.930 1.00 39.69 219 GLY A N 1
ATOM 1659 C CA . GLY A 1 219 ? 1.556 32.464 48.211 1.00 39.69 219 GLY A CA 1
ATOM 1660 C C . GLY A 1 219 ? 0.061 32.207 47.990 1.00 39.69 219 GLY A C 1
ATOM 1661 O O . GLY A 1 219 ? -0.723 33.125 48.171 1.00 39.69 219 GLY A O 1
ATOM 1662 N N . GLY A 1 220 ? -0.312 30.977 47.603 1.00 42.88 220 GLY A N 1
ATOM 1663 C CA . GLY A 1 220 ? -1.685 30.452 47.731 1.00 42.88 220 GLY A CA 1
ATOM 1664 C C . GLY A 1 220 ? -2.507 30.266 46.443 1.00 42.88 220 GLY A C 1
ATOM 1665 O O . GLY A 1 220 ? -2.581 31.154 45.604 1.00 42.88 220 GLY A O 1
ATOM 1666 N N . ASP A 1 221 ? -3.172 29.107 46.368 1.00 56.28 221 ASP A N 1
ATOM 1667 C CA . ASP A 1 221 ? -4.486 28.886 45.731 1.00 56.28 221 ASP A CA 1
ATOM 1668 C C . ASP A 1 221 ? -4.659 28.651 44.221 1.00 56.28 221 ASP A C 1
ATOM 1670 O O . ASP A 1 221 ? -5.743 28.860 43.690 1.00 56.28 221 ASP A O 1
ATOM 1674 N N . PHE A 1 222 ? -3.697 28.034 43.525 1.00 56.06 222 PHE A N 1
ATOM 1675 C CA . PHE A 1 222 ? -4.008 27.465 42.195 1.00 56.06 222 PHE A CA 1
ATOM 1676 C C . PHE A 1 222 ? -4.701 26.086 42.258 1.00 56.06 222 PHE A C 1
ATOM 1678 O O . PHE A 1 222 ? -5.457 25.718 41.363 1.00 56.06 222 PHE A O 1
ATOM 1685 N N . LEU A 1 223 ? -4.463 25.300 43.318 1.00 52.41 223 LEU A N 1
ATOM 1686 C CA . LEU A 1 223 ? -5.022 23.942 43.429 1.00 52.41 223 LEU A CA 1
ATOM 1687 C C . LEU A 1 223 ? -6.454 23.907 43.976 1.00 52.41 223 LEU A C 1
ATOM 1689 O O . LEU A 1 223 ? -7.166 22.935 43.729 1.00 52.41 223 LEU A O 1
ATOM 1693 N N . GLN A 1 224 ? -6.881 24.959 44.675 1.00 57.34 224 GLN A N 1
ATOM 1694 C CA . GLN A 1 224 ? -8.238 25.071 45.211 1.00 57.34 224 GLN A CA 1
ATOM 1695 C C . GLN A 1 224 ? -9.263 25.359 44.100 1.00 57.34 224 GLN A C 1
ATOM 1697 O O . GLN A 1 224 ? -10.385 24.860 44.154 1.00 57.34 224 GLN A O 1
ATOM 1702 N N . ASP A 1 225 ? -8.848 26.087 43.058 1.00 58.38 225 ASP A N 1
ATOM 1703 C CA . ASP A 1 225 ? -9.707 26.511 41.944 1.00 58.38 225 ASP A CA 1
ATOM 1704 C C . ASP A 1 225 ? -9.949 25.386 40.912 1.00 58.38 225 ASP A C 1
ATOM 1706 O O . ASP A 1 225 ? -10.949 25.371 40.199 1.00 58.38 225 ASP A O 1
ATOM 1710 N N . LEU A 1 226 ? -9.065 24.377 40.865 1.00 52.22 226 LEU A N 1
ATOM 1711 C CA . LEU A 1 226 ? -9.161 23.264 39.912 1.00 52.22 226 LEU A CA 1
ATOM 1712 C C . LEU A 1 226 ? -10.147 22.161 40.343 1.00 52.22 226 LEU A C 1
ATOM 1714 O O . LEU A 1 226 ? -10.564 21.360 39.507 1.00 52.22 226 LEU A O 1
ATOM 1718 N N . LEU A 1 227 ? -10.517 22.089 41.629 1.00 53.22 227 LEU A N 1
ATOM 1719 C CA . LEU A 1 227 ? -11.285 20.959 42.171 1.00 53.22 227 LEU A CA 1
ATOM 1720 C C . LEU A 1 227 ? -12.741 21.249 42.546 1.00 53.22 227 LEU A C 1
ATOM 1722 O O . LEU A 1 227 ? -13.405 20.313 42.973 1.00 53.22 227 LEU A O 1
ATOM 1726 N N . GLY A 1 228 ? -13.270 22.459 42.333 1.00 55.69 228 GLY A N 1
ATOM 1727 C CA . GLY A 1 228 ? -14.722 22.710 42.277 1.00 55.69 228 GLY A CA 1
ATOM 1728 C C . GLY A 1 228 ? -15.580 21.999 43.339 1.00 55.69 228 GLY A C 1
ATOM 1729 O O . GLY A 1 228 ? -16.590 21.387 42.994 1.00 55.69 228 GLY A O 1
ATOM 1730 N N . VAL A 1 229 ? -15.178 22.044 44.614 1.00 42.91 229 VAL A N 1
ATOM 1731 C CA . VAL A 1 229 ? -15.966 21.528 45.745 1.00 42.91 229 VAL A CA 1
ATOM 1732 C C . VAL A 1 229 ? -16.432 22.713 46.582 1.00 42.91 229 VAL A C 1
ATOM 1734 O O . VAL A 1 229 ? -15.694 23.243 47.407 1.00 42.91 229 VAL A O 1
ATOM 1737 N N . ASP A 1 230 ? -17.676 23.120 46.351 1.00 41.78 230 ASP A N 1
ATOM 1738 C CA . ASP A 1 230 ? -18.388 24.088 47.178 1.00 41.78 230 ASP A CA 1
ATOM 1739 C C . ASP A 1 230 ? -19.118 23.325 48.299 1.00 41.78 230 ASP A C 1
ATOM 1741 O O . ASP A 1 230 ? -20.141 22.673 48.075 1.00 41.78 230 ASP A O 1
ATOM 1745 N N . LEU A 1 231 ? -18.552 23.323 49.510 1.00 43.16 231 LEU A N 1
ATOM 1746 C CA . LEU A 1 231 ? -19.226 22.815 50.708 1.00 43.16 231 LEU A CA 1
ATOM 1747 C C . LEU A 1 231 ? -19.928 23.982 51.406 1.00 43.16 231 LEU A C 1
ATOM 1749 O O . LEU A 1 231 ? -19.346 24.683 52.231 1.00 43.16 231 LEU A O 1
ATOM 1753 N N . SER A 1 232 ? -21.211 24.158 51.092 1.00 41.50 232 SER A N 1
ATOM 1754 C CA . SER A 1 232 ? -22.124 24.989 51.883 1.00 41.50 232 SER A CA 1
ATOM 1755 C C . SER A 1 232 ? -22.249 24.449 53.321 1.00 41.50 232 SER A C 1
ATOM 1757 O O . SER A 1 232 ? -22.398 23.236 53.497 1.00 41.50 232 SER A O 1
ATOM 1759 N N . PRO A 1 233 ? -22.259 25.297 54.367 1.00 40.62 233 PRO A N 1
ATOM 1760 C CA . PRO A 1 233 ? -22.509 24.837 55.726 1.00 40.62 233 PRO A CA 1
ATOM 1761 C C . PRO A 1 233 ? -24.016 24.642 55.946 1.00 40.62 233 PRO A C 1
ATOM 1763 O O . PRO A 1 233 ? -24.801 25.587 55.876 1.00 40.62 233 PRO A O 1
ATOM 1766 N N . ALA A 1 234 ? -24.424 23.404 56.230 1.00 34.97 234 ALA A N 1
ATOM 1767 C CA . ALA A 1 234 ? -25.766 23.100 56.709 1.00 34.97 234 ALA A CA 1
ATOM 1768 C C . ALA A 1 234 ? -25.910 23.518 58.182 1.00 34.97 234 ALA A C 1
ATOM 1770 O O . ALA A 1 234 ? -25.093 23.171 59.036 1.00 34.97 234 ALA A O 1
ATOM 1771 N N . SER A 1 235 ? -26.975 24.260 58.463 1.00 42.34 235 SER A N 1
ATOM 1772 C CA . SER A 1 235 ? -27.480 24.583 59.793 1.00 42.34 235 SER A CA 1
ATOM 1773 C C . SER A 1 235 ? -27.844 23.315 60.577 1.00 42.34 235 SER A C 1
ATOM 1775 O O . SER A 1 235 ? -28.564 22.447 60.085 1.00 42.34 235 SER A O 1
ATOM 1777 N N . ALA A 1 236 ? -27.377 23.214 61.822 1.00 43.19 236 ALA A N 1
ATOM 1778 C CA . ALA A 1 236 ? -27.785 22.163 62.753 1.00 43.19 236 ALA A CA 1
ATOM 1779 C C . ALA A 1 236 ? -29.092 22.547 63.477 1.00 43.19 236 ALA A C 1
ATOM 1781 O O . ALA A 1 236 ? -29.204 23.691 63.931 1.00 43.19 236 ALA A O 1
ATOM 1782 N N . PRO A 1 237 ? -30.058 21.624 63.656 1.00 42.34 237 PRO A N 1
ATOM 1783 C CA . PRO A 1 237 ? -31.056 21.726 64.706 1.00 42.34 237 PRO A CA 1
ATOM 1784 C C . PRO A 1 237 ? -30.603 21.002 65.986 1.00 42.34 237 PRO A C 1
ATOM 1786 O O . PRO A 1 237 ? -29.710 20.157 65.991 1.00 42.34 237 PRO A O 1
ATOM 1789 N N . SER A 1 238 ? -31.263 21.405 67.061 1.00 38.81 238 SER A N 1
ATOM 1790 C CA . SER A 1 238 ? -31.051 21.179 68.490 1.00 38.81 238 SER A CA 1
ATOM 1791 C C . SER A 1 238 ? -31.060 19.720 68.968 1.00 38.81 238 SER A C 1
ATOM 1793 O O . SER A 1 238 ? -31.828 18.900 68.466 1.00 38.81 238 SER A O 1
ATOM 1795 N N . GLY A 1 239 ? -30.313 19.471 70.050 1.00 35.38 239 GLY A N 1
ATOM 1796 C CA . GLY A 1 239 ? -30.428 18.326 70.960 1.00 35.38 239 GLY A CA 1
ATOM 1797 C C . GLY A 1 239 ? -29.743 18.637 72.281 1.00 35.38 239 GLY A C 1
ATOM 1798 O O . GLY A 1 239 ? -28.538 18.958 72.223 1.00 35.38 239 GLY A O 1
#

pLDDT: mean 75.79, std 24.12, range [31.78, 98.25]